Protein AF-0000000081381286 (afdb_homodimer)

InterPro domains:
  IPR011990 Tetratricopeptide-like helical domain superfamily [G3DSA:1.25.40.10] (1-129)
  IPR011990 Tetratricopeptide-like helical domain superfamily [SSF48452] (4-116)
  IPR019734 Tetratricopeptide repeat [PF13181] (73-103)
  IPR019734 Tetratricopeptide repeat [PS50005] (38-71)
  IPR019734 Tetratricopeptide repeat [SM00028] (4-37)
  IPR019734 Tetratricopeptide repeat [SM00028] (38-71)
  IPR019734 Tetratricopeptide repeat [SM00028] (72-105)
  IPR044563 Protein Sgt1-like [PTHR45862] (5-128)

Radius of gyration: 37.36 Å; Cα contacts (8 Å, |Δi|>4): 387; chains: 2; bounding box: 76×147×127 Å

pLDDT: mean 86.0, std 22.95, range [25.55, 98.94]

Organism: Iris pallida (NCBI:txid29817)

Solvent-accessible surface area (backbone atoms only — not comparable to full-atom values): 16897 Å² total; per-residue (Å²): 126,82,45,53,67,55,28,45,50,51,15,42,49,27,44,72,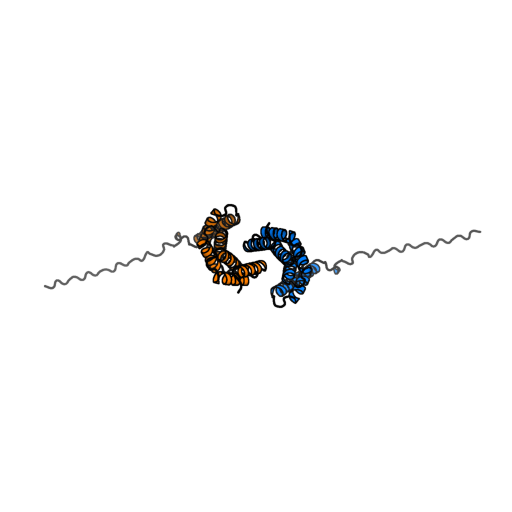70,67,35,28,68,58,15,30,50,30,30,48,55,24,34,73,76,43,76,77,42,31,65,50,28,31,52,29,14,47,25,23,45,76,69,66,38,28,70,59,9,32,53,25,9,49,49,11,32,72,67,34,76,77,44,32,66,20,23,45,48,24,15,55,20,26,45,75,70,67,35,32,68,62,11,31,53,33,21,54,58,18,29,74,69,36,76,82,47,63,67,36,59,54,50,38,51,50,26,51,50,52,51,50,51,54,53,51,53,55,57,69,67,49,67,66,74,77,73,58,76,88,67,73,81,78,71,80,78,77,82,78,81,80,78,81,78,74,81,79,83,83,130,130,83,44,54,67,54,28,46,51,51,15,41,51,27,44,72,69,66,34,30,69,59,15,30,51,31,29,49,55,24,33,73,74,43,77,77,42,31,66,52,28,33,52,31,14,46,24,23,45,76,69,67,38,29,70,60,9,32,53,26,9,49,50,12,31,73,67,34,77,74,46,32,67,21,23,46,47,25,15,54,20,26,44,75,70,66,36,31,69,63,12,32,54,33,20,54,58,20,27,73,68,36,75,84,46,63,66,36,59,52,50,36,50,51,25,52,52,50,52,51,51,55,53,52,53,54,59,67,68,49,66,67,73,77,72,56,75,87,66,72,76,80,70,79,77,75,80,74,79,78,76,76,77,74,78,79,78,77,130

Foldseek 3Di:
DQALVNLQVVLVVCVVVVVLVSSLVSLVVSCVVVVLDLVSLLSSLVSCVSVLVLVSSLVSLVSSCVSPVLPLSSLVSNLSSCVSVVNLVRSLVSLVSSCVSVVPDCSSVVSNVVSVVSVVVVVVVVVVPPPPPVPPPPPDDPPPPDPPDPDPPDPDPDD/DQALVNLQVVLVVCVVVVVLVSSLVSLVVSCVVVVLDLVSLLSSLVSCVSVLVLVSSLVSLVSSCVSPVLPLSSLVSNLSSCVSVVNLVRSLVSLVSSCVSVVPDCSSVVSNVVSVVSVVVVVVVVVVPPPPVVPPPPPDDPPPPPPPDPPPPDPPPDD

Nearest PDB structures (foldseek):
  2vyi-assembly2_B  TM=9.815E-01  e=8.835E-07  Homo sapiens
  6i57-assembly1_A  TM=9.776E-01  e=1.842E-06  Homo sapiens
  6fd7-assembly1_A  TM=9.499E-01  e=1.754E-06  Homo sapiens
  6gxz-assembly1_A  TM=8.001E-01  e=9.279E-07  Homo sapiens
  5hrz-assembly1_A  TM=9.635E-01  e=1.591E-05  synthetic construct

Sequence (318 aa):
MATVRDLKEKAKEAFVDDNFELAADLYSQALDLDPSSADLYADRAQANIKVASFTEAVADASRAIELDPSMSKAYLRKGIACMKLEEYQTAKLALEAGLKLAEGDSRFTKLIEECKERIAEEAISLQTVLPDASSFPASVSNVSVAKVGQHRRNPINRKMATVRDLKEKAKEAFVDDNFELAADLYSQALDLDPSSADLYADRAQANIKVASFTEAVADASRAIELDPSMSKAYLRKGIACMKLEEYQTAKLALEAGLKLAEGDSRFTKLIEECKERIAEEAISLQTVLPDASSFPASVSNVSVAKVGQHRRNPINRK

Secondary structure (DSSP, 8-state):
---HHHHHHHHHHHHHTT-HHHHHHHHHHHHHH-TT-HHHHHHHHHHHHHTT-HHHHHHHHHHHHHH-TT-HHHHHHHHHHHHHTT-HHHHHHHHHHHHHH-TT-HHHHHHHHHHHHHHHHHHHHHHHHS--GGGS---S-------------------/---HHHHHHHHHHHHHTT-HHHHHHHHHHHHHH-TT-HHHHHHHHHHHHHTT-HHHHHHHHHHHHHH-TT-HHHHHHHHHHHHHTT-HHHHHHHHHHHHHH-TT-HHHHHHHHHHHHHHHHHHHHHHHHS--GGGS---TT------------------

Structure (mmCIF, N/CA/C/O backbone):
data_AF-0000000081381286-model_v1
#
loop_
_entity.id
_entity.type
_entity.pdbx_description
1 polymer 'Protein SGT1-like protein'
#
loop_
_atom_site.group_PDB
_atom_site.id
_atom_site.type_symbol
_atom_site.label_atom_id
_atom_site.label_alt_id
_atom_site.label_comp_id
_atom_site.label_asym_id
_atom_site.label_entity_id
_atom_site.label_seq_id
_atom_site.pdbx_PDB_ins_code
_atom_site.Cartn_x
_atom_site.Cartn_y
_atom_site.Cartn_z
_atom_site.occupancy
_atom_site.B_iso_or_equiv
_atom_site.auth_seq_id
_atom_site.auth_comp_id
_atom_site.auth_asym_id
_atom_site.auth_atom_id
_atom_site.pdbx_PDB_model_num
ATOM 1 N N . MET A 1 1 ? 21.203 5.227 -18.219 1 63.56 1 MET A N 1
ATOM 2 C CA . MET A 1 1 ? 20.031 4.359 -18.203 1 63.56 1 MET A CA 1
ATOM 3 C C . MET A 1 1 ? 19.688 3.924 -16.781 1 63.56 1 MET A C 1
ATOM 5 O O . MET A 1 1 ? 20.578 3.764 -15.945 1 63.56 1 MET A O 1
ATOM 9 N N . ALA A 1 2 ? 18.391 3.977 -16.5 1 78.19 2 ALA A N 1
ATOM 10 C CA . ALA A 1 2 ? 18.078 3.602 -15.133 1 78.19 2 ALA A CA 1
ATOM 11 C C . ALA A 1 2 ? 18.422 2.139 -14.867 1 78.19 2 ALA A C 1
ATOM 13 O O . ALA A 1 2 ? 18.234 1.282 -15.734 1 78.19 2 ALA A O 1
ATOM 14 N N . THR A 1 3 ? 19.109 1.84 -13.891 1 92 3 THR A N 1
ATOM 15 C CA . THR A 1 3 ? 19.438 0.477 -13.492 1 92 3 THR A CA 1
ATOM 16 C C . THR A 1 3 ? 18.203 -0.236 -12.938 1 92 3 THR A C 1
ATOM 18 O O . THR A 1 3 ? 17.172 0.394 -12.688 1 92 3 THR A O 1
ATOM 21 N N . VAL A 1 4 ? 18.312 -1.529 -12.984 1 95.56 4 VAL A N 1
ATOM 22 C CA . VAL A 1 4 ? 17.25 -2.334 -12.391 1 95.56 4 VAL A CA 1
ATOM 23 C C . VAL A 1 4 ? 16.969 -1.85 -10.969 1 95.56 4 VAL A C 1
ATOM 25 O O . VAL A 1 4 ? 15.812 -1.707 -10.57 1 95.56 4 VAL A O 1
ATOM 28 N N . ARG A 1 5 ? 18.016 -1.569 -10.266 1 93.69 5 ARG A N 1
ATOM 29 C CA . ARG A 1 5 ? 17.891 -1.113 -8.883 1 93.69 5 ARG A CA 1
ATOM 30 C C . ARG A 1 5 ? 17.141 0.216 -8.812 1 93.69 5 ARG A C 1
ATOM 32 O O . ARG A 1 5 ? 16.281 0.406 -7.953 1 93.69 5 ARG A O 1
ATOM 39 N N . ASP A 1 6 ? 17.5 1.13 -9.68 1 95.25 6 ASP A N 1
ATOM 40 C CA . ASP A 1 6 ? 16.844 2.432 -9.719 1 95.25 6 ASP A CA 1
ATOM 41 C C . ASP A 1 6 ? 15.352 2.287 -10.023 1 95.25 6 ASP A C 1
ATOM 43 O O . ASP A 1 6 ? 14.516 2.939 -9.398 1 95.25 6 ASP A O 1
ATOM 47 N N . LEU A 1 7 ? 15.055 1.438 -10.984 1 97.56 7 LEU A N 1
ATOM 48 C CA . LEU A 1 7 ? 13.672 1.227 -11.391 1 97.56 7 LEU A CA 1
ATOM 49 C C . LEU A 1 7 ? 12.867 0.584 -10.266 1 97.56 7 LEU A C 1
ATOM 51 O O . LEU A 1 7 ? 11.727 0.975 -10.016 1 97.56 7 LEU A O 1
ATOM 55 N N . LYS A 1 8 ? 13.492 -0.351 -9.602 1 97.12 8 LYS A N 1
ATOM 56 C CA . LYS A 1 8 ? 12.828 -1.016 -8.484 1 97.12 8 LYS A CA 1
ATOM 57 C C . LYS A 1 8 ? 12.531 -0.031 -7.355 1 97.12 8 LYS A C 1
ATOM 59 O O . LYS A 1 8 ? 11.445 -0.057 -6.77 1 97.12 8 LYS A O 1
ATOM 64 N N . GLU A 1 9 ? 13.422 0.793 -7.113 1 95.19 9 GLU A N 1
ATOM 65 C CA . GLU A 1 9 ? 13.242 1.79 -6.062 1 95.19 9 GLU A CA 1
ATOM 66 C C . GLU A 1 9 ? 12.141 2.781 -6.422 1 95.19 9 GLU A C 1
ATOM 68 O O . GLU A 1 9 ? 11.328 3.148 -5.57 1 95.19 9 GLU A O 1
ATOM 73 N N . LYS A 1 10 ? 12.156 3.201 -7.641 1 97.12 10 LYS A N 1
ATOM 74 C CA . LYS A 1 10 ? 11.102 4.102 -8.102 1 97.12 10 LYS A CA 1
ATOM 75 C C . LYS A 1 10 ? 9.734 3.426 -8.055 1 97.12 10 LYS A C 1
ATOM 77 O O . LYS A 1 10 ? 8.727 4.066 -7.746 1 97.12 10 LYS A O 1
ATOM 82 N N . ALA A 1 11 ? 9.758 2.162 -8.391 1 98.44 11 ALA A N 1
ATOM 83 C CA . ALA A 1 11 ? 8.508 1.409 -8.344 1 98.44 11 ALA A CA 1
ATOM 84 C C . ALA A 1 11 ? 7.969 1.328 -6.918 1 98.44 11 ALA A C 1
ATOM 86 O O . ALA A 1 11 ? 6.77 1.507 -6.688 1 98.44 11 ALA A O 1
ATOM 87 N N . LYS A 1 12 ? 8.812 1.065 -5.973 1 98.12 12 LYS A N 1
ATOM 88 C CA . LYS A 1 12 ? 8.398 1.003 -4.574 1 98.12 12 LYS A CA 1
ATOM 89 C C . LYS A 1 12 ? 7.91 2.363 -4.086 1 98.12 12 LYS A C 1
ATOM 91 O O . LYS A 1 12 ? 6.957 2.443 -3.307 1 98.12 12 LYS A O 1
ATOM 96 N N . GLU A 1 13 ? 8.555 3.416 -4.586 1 96.94 13 GLU A N 1
ATOM 97 C CA . GLU A 1 13 ? 8.109 4.762 -4.242 1 96.94 13 GLU A CA 1
ATOM 98 C C . GLU A 1 13 ? 6.699 5.027 -4.77 1 96.94 13 GLU A C 1
ATOM 100 O O . GLU A 1 13 ? 5.852 5.559 -4.051 1 96.94 13 GLU A O 1
ATOM 105 N N . ALA A 1 14 ? 6.488 4.645 -5.941 1 98 14 ALA A N 1
ATOM 106 C CA . ALA A 1 14 ? 5.164 4.797 -6.531 1 98 14 ALA A CA 1
ATOM 107 C C . ALA A 1 14 ? 4.121 3.994 -5.754 1 98 14 ALA A C 1
ATOM 109 O O . ALA A 1 14 ? 2.988 4.445 -5.574 1 98 14 ALA A O 1
ATOM 110 N N . PHE A 1 15 ? 4.527 2.793 -5.277 1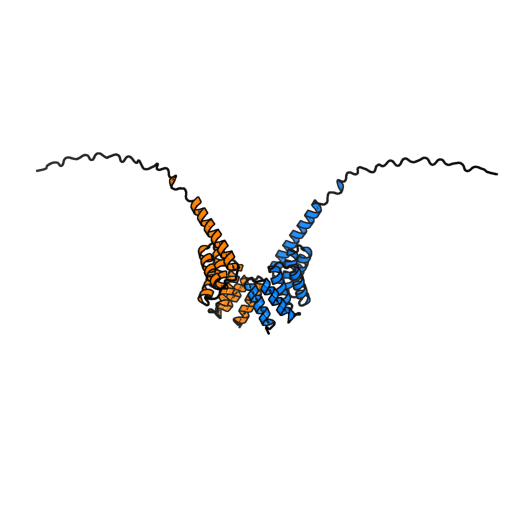 98.69 15 PHE A N 1
ATOM 111 C CA . PHE A 1 15 ? 3.65 1.939 -4.484 1 98.69 15 PHE A CA 1
ATOM 112 C C . PHE A 1 15 ? 3.27 2.621 -3.176 1 98.69 15 PHE A C 1
ATOM 114 O O . PHE A 1 15 ? 2.092 2.664 -2.812 1 98.69 15 PHE A O 1
ATOM 121 N N . VAL A 1 16 ? 4.223 3.219 -2.502 1 98 16 VAL A N 1
ATOM 122 C CA . VAL A 1 16 ? 4 3.908 -1.235 1 98 16 VAL A CA 1
ATOM 123 C C . VAL A 1 16 ? 3.078 5.105 -1.451 1 98 16 VAL A C 1
ATOM 125 O O . VAL A 1 16 ? 2.258 5.43 -0.59 1 98 16 VAL A O 1
ATOM 128 N N . ASP A 1 17 ? 3.176 5.676 -2.686 1 97.06 17 ASP A N 1
ATOM 129 C CA . ASP A 1 17 ? 2.365 6.84 -3.025 1 97.06 17 ASP A CA 1
ATOM 130 C C . ASP A 1 17 ? 0.991 6.422 -3.543 1 97.06 17 ASP A C 1
ATOM 132 O O . ASP A 1 17 ? 0.227 7.254 -4.035 1 97.06 17 ASP A O 1
ATOM 136 N N . ASP A 1 18 ? 0.771 5.102 -3.588 1 97.19 18 ASP A N 1
ATOM 137 C CA . ASP A 1 18 ? -0.496 4.52 -4.023 1 97.19 18 ASP A CA 1
ATOM 138 C C . ASP A 1 18 ? -0.703 4.715 -5.523 1 97.19 18 ASP A C 1
ATOM 140 O O . ASP A 1 18 ? -1.839 4.82 -5.988 1 97.19 18 ASP A O 1
ATOM 144 N N . ASN A 1 19 ? 0.29 4.977 -6.195 1 97.06 19 ASN A N 1
ATOM 145 C CA . ASN A 1 19 ? 0.255 4.957 -7.652 1 97.06 19 ASN A CA 1
ATOM 146 C C . ASN A 1 19 ? 0.602 3.578 -8.203 1 97.06 19 ASN A C 1
ATOM 148 O O . ASN A 1 19 ? 1.651 3.398 -8.828 1 97.06 19 ASN A O 1
ATOM 152 N N . PHE A 1 20 ? -0.275 2.684 -8.125 1 98.44 20 PHE A N 1
ATOM 153 C CA . PHE A 1 20 ? -0.024 1.268 -8.367 1 98.44 20 PHE A CA 1
ATOM 154 C C . PHE A 1 20 ? 0.155 0.995 -9.852 1 98.44 20 PHE A C 1
ATOM 156 O O . PHE A 1 20 ? 0.921 0.109 -10.242 1 98.44 20 PHE A O 1
ATOM 163 N N . GLU A 1 21 ? -0.55 1.724 -10.703 1 98.31 21 GLU A N 1
ATOM 164 C CA . GLU A 1 21 ? -0.368 1.565 -12.141 1 98.31 21 GLU A CA 1
ATOM 165 C C . GLU A 1 21 ? 1.059 1.911 -12.562 1 98.31 21 GLU A C 1
ATOM 167 O O . GLU A 1 21 ? 1.686 1.171 -13.32 1 98.31 21 GLU A O 1
ATOM 172 N N . LEU A 1 22 ? 1.427 3.041 -12.008 1 98.38 22 LEU A N 1
ATOM 173 C CA . LEU A 1 22 ? 2.801 3.436 -12.297 1 98.38 22 LEU A CA 1
ATOM 174 C C . LEU A 1 22 ? 3.789 2.426 -11.727 1 98.38 22 LEU A C 1
ATOM 176 O O . LEU A 1 22 ? 4.793 2.105 -12.359 1 98.38 22 LEU A O 1
ATOM 180 N N . ALA A 1 23 ? 3.605 1.952 -10.484 1 98.75 23 ALA A N 1
ATOM 181 C CA . ALA A 1 23 ? 4.473 0.943 -9.883 1 98.75 23 ALA A CA 1
ATOM 182 C C . ALA A 1 23 ? 4.59 -0.285 -10.781 1 98.75 23 ALA A C 1
ATOM 184 O O . ALA A 1 23 ? 5.699 -0.749 -11.062 1 98.75 23 ALA A O 1
ATOM 185 N N . ALA A 1 24 ? 3.453 -0.808 -11.32 1 98.81 24 ALA A N 1
ATOM 186 C CA . ALA A 1 24 ? 3.447 -1.982 -12.188 1 98.81 24 ALA A CA 1
ATOM 187 C C . ALA A 1 24 ? 4.273 -1.737 -13.445 1 98.81 24 ALA A C 1
ATOM 189 O O . ALA A 1 24 ? 5.027 -2.611 -13.883 1 98.81 24 ALA A O 1
ATOM 190 N N . ASP A 1 25 ? 4.094 -0.552 -14 1 98.75 25 ASP A N 1
ATOM 191 C CA . ASP A 1 25 ? 4.836 -0.192 -15.203 1 98.75 25 ASP A CA 1
ATOM 192 C C . ASP A 1 25 ? 6.34 -0.169 -14.938 1 98.75 25 ASP A C 1
ATOM 194 O O . ASP A 1 25 ? 7.125 -0.667 -15.75 1 98.75 25 ASP A O 1
ATOM 198 N N . LEU A 1 26 ? 6.703 0.424 -13.852 1 98.75 26 LEU A N 1
ATOM 199 C CA . LEU A 1 26 ? 8.117 0.527 -13.5 1 98.75 26 LEU A CA 1
ATOM 200 C C . LEU A 1 26 ? 8.703 -0.849 -13.211 1 98.75 26 LEU A C 1
ATOM 202 O O . LEU A 1 26 ? 9.836 -1.138 -13.602 1 98.75 26 LEU A O 1
ATOM 206 N N . TYR A 1 27 ? 7.969 -1.733 -12.531 1 98.69 27 TYR A N 1
ATOM 207 C CA . TYR A 1 27 ? 8.422 -3.105 -12.328 1 98.69 27 TYR A CA 1
ATOM 208 C C . TYR A 1 27 ? 8.594 -3.822 -13.664 1 98.69 27 TYR A C 1
ATOM 210 O O . TYR A 1 27 ? 9.523 -4.613 -13.836 1 98.69 27 TYR A O 1
ATOM 218 N N . SER A 1 28 ? 7.633 -3.574 -14.547 1 98.75 28 SER A N 1
ATOM 219 C CA . SER A 1 28 ? 7.727 -4.172 -15.875 1 98.75 28 SER A CA 1
ATOM 220 C C . SER A 1 28 ? 9.008 -3.752 -16.578 1 98.75 28 SER A C 1
ATOM 222 O O . SER A 1 28 ? 9.68 -4.578 -17.203 1 98.75 28 SER A O 1
ATOM 224 N N . GLN A 1 29 ? 9.289 -2.48 -16.484 1 98.56 29 GLN A N 1
ATOM 225 C CA . GLN A 1 29 ? 10.531 -1.986 -17.062 1 98.56 29 GLN A CA 1
ATOM 226 C C . GLN A 1 29 ? 11.75 -2.65 -16.422 1 98.56 29 GLN A C 1
ATOM 228 O O . GLN A 1 29 ? 12.711 -2.99 -17.109 1 98.56 29 GLN A O 1
ATOM 233 N N . ALA A 1 30 ? 11.727 -2.777 -15.125 1 98.62 30 ALA A N 1
ATOM 234 C CA . ALA A 1 30 ? 12.812 -3.457 -14.422 1 98.62 30 ALA A CA 1
ATOM 235 C C . ALA A 1 30 ? 12.938 -4.906 -14.883 1 98.62 30 ALA A C 1
ATOM 237 O O . ALA A 1 30 ? 14.055 -5.414 -15.062 1 98.62 30 ALA A O 1
ATOM 238 N N . LEU A 1 31 ? 11.859 -5.562 -15.125 1 98.44 31 LEU A N 1
ATOM 239 C CA . LEU A 1 31 ? 11.828 -6.969 -15.523 1 98.44 31 LEU A CA 1
ATOM 240 C C . LEU A 1 31 ? 12.328 -7.137 -16.953 1 98.44 31 LEU A C 1
ATOM 242 O O . LEU A 1 31 ? 12.852 -8.195 -17.312 1 98.44 31 LEU A O 1
ATOM 246 N N . ASP A 1 32 ? 12.109 -6.105 -17.75 1 97.88 32 ASP A N 1
ATOM 247 C CA . ASP A 1 32 ? 12.68 -6.129 -19.094 1 97.88 32 ASP A CA 1
ATOM 248 C C . ASP A 1 32 ? 14.203 -6.207 -19.047 1 97.88 32 ASP A C 1
ATOM 250 O O . ASP A 1 32 ? 14.828 -6.805 -19.922 1 97.88 32 ASP A O 1
ATOM 254 N N . LEU A 1 33 ? 14.711 -5.648 -18 1 97.44 33 LEU A N 1
ATOM 255 C CA . LEU A 1 33 ? 16.156 -5.617 -17.828 1 97.44 33 LEU A CA 1
ATOM 256 C C . LEU A 1 33 ? 16.641 -6.855 -17.078 1 97.44 33 LEU A C 1
ATOM 258 O O . LEU A 1 33 ? 17.766 -7.316 -17.297 1 97.44 33 LEU A O 1
ATOM 262 N N . ASP A 1 34 ? 15.828 -7.41 -16.156 1 97.5 34 ASP A N 1
ATOM 263 C CA . ASP A 1 34 ? 16.156 -8.594 -15.375 1 97.5 34 ASP A CA 1
ATOM 264 C C . ASP A 1 34 ? 14.961 -9.531 -15.273 1 97.5 34 ASP A C 1
ATOM 266 O O . ASP A 1 34 ? 14.328 -9.625 -14.219 1 97.5 34 ASP A O 1
ATOM 270 N N . PRO A 1 35 ? 14.797 -10.312 -16.266 1 97.5 35 PRO A N 1
ATOM 271 C CA . PRO A 1 35 ? 13.609 -11.164 -16.312 1 97.5 35 PRO A CA 1
ATOM 272 C C . PRO A 1 35 ? 13.711 -12.375 -15.383 1 97.5 35 PRO A C 1
ATOM 274 O O . PRO A 1 35 ? 12.758 -13.141 -15.25 1 97.5 35 PRO A O 1
ATOM 277 N N . SER A 1 36 ? 14.781 -12.523 -14.68 1 98.12 36 SER A N 1
ATOM 278 C CA . SER A 1 36 ? 14.945 -13.703 -13.828 1 98.12 36 SER A CA 1
ATOM 279 C C . SER A 1 36 ? 14.797 -13.344 -12.359 1 98.12 36 SER A C 1
ATOM 281 O O . SER A 1 36 ? 15.078 -14.164 -11.484 1 98.12 36 SER A O 1
ATOM 283 N N . SER A 1 37 ? 14.352 -12.18 -12.086 1 98.19 37 SER A N 1
ATOM 284 C CA . SER A 1 37 ? 14.219 -11.734 -10.703 1 98.19 37 SER A CA 1
ATOM 285 C C . SER A 1 37 ? 12.875 -12.148 -10.109 1 98.19 37 SER A C 1
ATOM 287 O O . SER A 1 37 ? 11.836 -11.562 -10.438 1 98.19 37 SER A O 1
ATOM 289 N N . ALA A 1 38 ? 12.914 -13.062 -9.18 1 98.69 38 ALA A N 1
ATOM 290 C CA . ALA A 1 38 ? 11.703 -13.5 -8.5 1 98.69 38 ALA A CA 1
ATOM 291 C C . ALA A 1 38 ? 11.062 -12.352 -7.723 1 98.69 38 ALA A C 1
ATOM 293 O O . ALA A 1 38 ? 9.836 -12.195 -7.727 1 98.69 38 ALA A O 1
ATOM 294 N N . ASP A 1 39 ? 11.914 -11.531 -7.133 1 98.12 39 ASP A N 1
ATOM 295 C CA . ASP A 1 39 ? 11.438 -10.414 -6.324 1 98.12 39 ASP A CA 1
ATOM 296 C C . ASP A 1 39 ? 10.633 -9.43 -7.164 1 98.12 39 ASP A C 1
ATOM 298 O O . ASP A 1 39 ? 9.594 -8.93 -6.723 1 98.12 39 ASP A O 1
ATOM 302 N N . LEU A 1 40 ? 11.141 -9.18 -8.344 1 98.56 40 LEU A N 1
ATOM 303 C CA . LEU A 1 40 ? 10.461 -8.227 -9.211 1 98.56 40 LEU A CA 1
ATOM 304 C C . LEU A 1 40 ? 9.102 -8.766 -9.656 1 98.56 40 LEU A C 1
ATOM 306 O O . LEU A 1 40 ? 8.125 -8.023 -9.703 1 98.56 40 LEU A O 1
ATOM 310 N N . TYR A 1 41 ? 9.047 -10.023 -9.945 1 98.81 41 TYR A N 1
ATOM 311 C CA . TYR A 1 41 ? 7.77 -10.633 -10.305 1 98.81 41 TYR A CA 1
ATOM 312 C C . TYR A 1 41 ? 6.793 -10.578 -9.133 1 98.81 41 TYR A C 1
ATOM 314 O O . TYR A 1 41 ? 5.621 -10.25 -9.312 1 98.81 41 TYR A O 1
ATOM 322 N N . ALA A 1 42 ? 7.297 -10.93 -7.969 1 98.81 42 ALA A N 1
ATOM 323 C CA . ALA A 1 42 ? 6.434 -10.914 -6.789 1 98.81 42 ALA A CA 1
ATOM 324 C C . ALA A 1 42 ? 5.906 -9.508 -6.512 1 98.81 42 ALA A C 1
ATOM 326 O O . ALA A 1 42 ? 4.738 -9.336 -6.16 1 98.81 42 ALA A O 1
ATOM 327 N N . ASP A 1 43 ? 6.758 -8.516 -6.684 1 98.69 43 ASP A N 1
ATOM 328 C CA . ASP A 1 43 ? 6.367 -7.129 -6.43 1 98.69 43 ASP A CA 1
ATOM 329 C C . ASP A 1 43 ? 5.363 -6.641 -7.469 1 98.69 43 ASP A C 1
ATOM 331 O O . ASP A 1 43 ? 4.398 -5.953 -7.137 1 98.69 43 ASP A O 1
ATOM 335 N N . ARG A 1 44 ? 5.551 -7 -8.719 1 98.81 44 ARG A N 1
ATOM 336 C CA . ARG A 1 44 ? 4.59 -6.609 -9.742 1 98.81 44 ARG A CA 1
ATOM 337 C C . ARG A 1 44 ? 3.25 -7.309 -9.539 1 98.81 44 ARG A C 1
ATOM 339 O O . ARG A 1 44 ? 2.195 -6.734 -9.805 1 98.81 44 ARG A O 1
ATOM 346 N N . ALA A 1 45 ? 3.32 -8.562 -9.047 1 98.94 45 ALA A N 1
ATOM 347 C CA . ALA A 1 45 ? 2.08 -9.258 -8.703 1 98.94 45 ALA A CA 1
ATOM 348 C C . ALA A 1 45 ? 1.266 -8.453 -7.695 1 98.94 45 ALA A C 1
ATOM 350 O O . ALA A 1 45 ? 0.053 -8.289 -7.852 1 98.94 45 ALA A O 1
ATOM 351 N N . GLN A 1 46 ? 1.923 -7.926 -6.691 1 98.88 46 GLN A N 1
ATOM 352 C CA . GLN A 1 46 ? 1.256 -7.137 -5.66 1 98.88 46 GLN A CA 1
ATOM 353 C C . GLN A 1 46 ? 0.674 -5.852 -6.242 1 98.88 46 GLN A C 1
ATOM 355 O O . GLN A 1 46 ? -0.441 -5.457 -5.895 1 98.88 46 GLN A O 1
ATOM 360 N N . ALA A 1 47 ? 1.437 -5.195 -7.117 1 98.88 47 ALA A N 1
ATOM 361 C CA . ALA A 1 47 ? 0.933 -3.996 -7.785 1 98.88 47 ALA A CA 1
ATOM 362 C C . ALA A 1 47 ? -0.307 -4.312 -8.617 1 98.88 47 ALA A C 1
ATOM 364 O O . ALA A 1 47 ? -1.288 -3.566 -8.586 1 98.88 47 ALA A O 1
ATOM 365 N N . ASN A 1 48 ? -0.26 -5.426 -9.32 1 98.88 48 ASN A N 1
ATOM 366 C CA . ASN A 1 48 ? -1.379 -5.848 -10.148 1 98.88 48 ASN A CA 1
ATOM 367 C C . ASN A 1 48 ? -2.613 -6.172 -9.312 1 98.88 48 ASN A C 1
ATOM 369 O O . ASN A 1 48 ? -3.742 -5.934 -9.742 1 98.88 48 ASN A O 1
ATOM 373 N N . ILE A 1 49 ? -2.428 -6.73 -8.125 1 98.88 49 ILE A N 1
ATOM 374 C CA . ILE A 1 49 ? -3.539 -6.98 -7.211 1 98.88 49 ILE A CA 1
ATOM 375 C C . ILE A 1 49 ? -4.203 -5.656 -6.836 1 98.88 49 ILE A C 1
ATOM 377 O O . ILE A 1 49 ? -5.43 -5.543 -6.848 1 98.88 49 ILE A O 1
ATOM 381 N N . LYS A 1 50 ? -3.381 -4.668 -6.559 1 98.62 50 LYS A N 1
ATOM 382 C CA . LYS A 1 50 ? -3.893 -3.377 -6.105 1 98.62 50 LYS A CA 1
ATOM 383 C C . LYS A 1 50 ? -4.699 -2.691 -7.207 1 98.62 50 LYS A C 1
ATOM 385 O O . LYS A 1 50 ? -5.625 -1.929 -6.922 1 98.62 50 LYS A O 1
ATOM 390 N N . VAL A 1 51 ? -4.422 -2.975 -8.508 1 98.38 51 VAL A N 1
ATOM 391 C CA . VAL A 1 51 ? -5.145 -2.336 -9.602 1 98.38 51 VAL A CA 1
ATOM 392 C C . VAL A 1 51 ? -6.176 -3.307 -10.18 1 98.38 51 VAL A C 1
ATOM 394 O O . VAL A 1 51 ? -6.695 -3.09 -11.273 1 98.38 51 VAL A O 1
ATOM 397 N N . ALA A 1 52 ? -6.344 -4.48 -9.539 1 98.69 52 ALA A N 1
ATOM 398 C CA . ALA A 1 52 ? -7.367 -5.48 -9.836 1 98.69 52 ALA A CA 1
ATOM 399 C C . ALA A 1 52 ? -7.074 -6.191 -11.156 1 98.69 52 ALA A C 1
ATOM 401 O O . ALA A 1 52 ? -7.992 -6.613 -11.859 1 98.69 52 ALA A O 1
ATOM 402 N N . SER A 1 53 ? -5.898 -6.156 -11.523 1 98.75 53 SER A N 1
ATOM 403 C CA . SER A 1 53 ? -5.438 -7.008 -12.617 1 98.75 53 SER A CA 1
ATOM 404 C C . SER A 1 53 ? -5.039 -8.391 -12.109 1 98.75 53 SER A C 1
ATOM 406 O O . SER A 1 53 ? -3.865 -8.758 -12.148 1 98.75 53 SER A O 1
ATOM 408 N N . PHE A 1 54 ? -5.957 -9.164 -11.82 1 98.88 54 PHE A N 1
ATOM 409 C CA . PHE A 1 54 ? -5.754 -10.367 -11.023 1 98.88 54 PHE A CA 1
ATOM 410 C C . PHE A 1 54 ? -5.141 -11.477 -11.875 1 98.88 54 PHE A C 1
ATOM 412 O O . PHE A 1 54 ? -4.309 -12.25 -11.391 1 98.88 54 PHE A O 1
ATOM 419 N N . THR A 1 55 ? -5.527 -11.602 -13.102 1 98.88 55 THR A N 1
ATOM 420 C CA . THR A 1 55 ? -4.957 -12.617 -13.984 1 98.88 55 THR A CA 1
ATOM 421 C C . THR A 1 55 ? -3.455 -12.406 -14.148 1 98.88 55 THR A C 1
ATOM 423 O O . THR A 1 55 ? -2.676 -13.359 -14.055 1 98.88 55 THR A O 1
ATOM 426 N N . GLU A 1 56 ? -3.148 -11.172 -14.32 1 98.88 56 GLU A N 1
ATOM 427 C CA . GLU A 1 56 ? -1.734 -10.828 -14.438 1 98.88 56 GLU A CA 1
ATOM 428 C C . GLU A 1 56 ? -0.992 -11.086 -13.125 1 98.88 56 GLU A C 1
ATOM 430 O O . GLU A 1 56 ? 0.162 -11.516 -13.133 1 98.88 56 GLU A O 1
ATOM 435 N N . ALA A 1 57 ? -1.661 -10.797 -12.07 1 98.94 57 ALA A N 1
ATOM 436 C CA . ALA A 1 57 ? -1.066 -11.031 -10.75 1 98.94 57 ALA A CA 1
ATOM 437 C C . ALA A 1 57 ? -0.773 -12.516 -10.539 1 98.94 57 ALA A C 1
ATOM 439 O O . ALA A 1 57 ? 0.291 -12.875 -10.031 1 98.94 57 ALA A O 1
ATOM 440 N N . VAL A 1 58 ? -1.667 -13.375 -10.969 1 98.94 58 VAL A N 1
ATOM 441 C CA . VAL A 1 58 ? -1.465 -14.82 -10.844 1 98.94 58 VAL A CA 1
ATOM 442 C C . VAL A 1 58 ? -0.263 -15.25 -11.68 1 98.94 58 VAL A C 1
ATOM 444 O O . VAL A 1 58 ? 0.574 -16.031 -11.227 1 98.94 58 VAL A O 1
ATOM 447 N N . ALA A 1 59 ? -0.219 -14.742 -12.867 1 98.94 59 ALA A N 1
ATOM 448 C CA . ALA A 1 59 ? 0.893 -15.078 -13.75 1 98.94 59 ALA A CA 1
ATOM 449 C C . ALA A 1 59 ? 2.227 -14.656 -13.141 1 98.94 59 ALA A C 1
ATOM 451 O O . ALA A 1 59 ? 3.191 -15.422 -13.148 1 98.94 59 ALA A O 1
ATOM 452 N N . ASP A 1 60 ? 2.27 -13.461 -12.633 1 98.94 60 ASP A N 1
ATOM 453 C CA . ASP A 1 60 ? 3.486 -12.938 -12.016 1 98.94 60 ASP A CA 1
ATOM 454 C C . ASP A 1 60 ? 3.869 -13.75 -10.781 1 98.94 60 ASP A C 1
ATOM 456 O O . ASP A 1 60 ? 5.035 -14.117 -10.609 1 98.94 60 ASP A O 1
ATOM 460 N N . ALA A 1 61 ? 2.936 -14.008 -9.914 1 98.94 61 ALA A N 1
ATOM 461 C CA . ALA A 1 61 ? 3.205 -14.789 -8.703 1 98.94 61 ALA A CA 1
ATOM 462 C C . ALA A 1 61 ? 3.678 -16.188 -9.055 1 98.94 61 ALA A C 1
ATOM 464 O O . ALA A 1 61 ? 4.594 -16.719 -8.422 1 98.94 61 ALA A O 1
ATOM 465 N N . SER A 1 62 ? 3.045 -16.75 -10.062 1 98.94 62 SER A N 1
ATOM 466 C CA . SER A 1 62 ? 3.451 -18.078 -10.516 1 98.94 62 SER A CA 1
ATOM 467 C C . SER A 1 62 ? 4.887 -18.062 -11.031 1 98.94 62 SER A C 1
ATOM 469 O O . SER A 1 62 ? 5.664 -18.969 -10.727 1 98.94 62 SER A O 1
ATOM 471 N N . ARG A 1 63 ? 5.199 -17.047 -11.758 1 98.94 63 ARG A N 1
ATOM 472 C CA . ARG A 1 63 ? 6.562 -16.938 -12.258 1 98.94 63 ARG A CA 1
ATOM 473 C C . ARG A 1 63 ? 7.559 -16.75 -11.117 1 98.94 63 ARG A C 1
ATOM 475 O O . ARG A 1 63 ? 8.656 -17.312 -11.148 1 98.94 63 ARG A O 1
ATOM 482 N N . ALA A 1 64 ? 7.238 -15.969 -10.164 1 98.94 64 ALA A N 1
ATOM 483 C CA . ALA A 1 64 ? 8.086 -15.773 -8.992 1 98.94 64 ALA A CA 1
ATOM 484 C C . ALA A 1 64 ? 8.344 -17.109 -8.281 1 98.94 64 ALA A C 1
ATOM 486 O O . ALA A 1 64 ? 9.477 -17.391 -7.895 1 98.94 64 ALA A O 1
ATOM 487 N N . ILE A 1 65 ? 7.316 -17.906 -8.148 1 98.88 65 ILE A N 1
ATOM 488 C CA . ILE A 1 65 ? 7.414 -19.188 -7.48 1 98.88 65 ILE A CA 1
ATOM 489 C C . ILE A 1 65 ? 8.312 -20.125 -8.289 1 98.88 65 ILE A C 1
ATOM 491 O O . ILE A 1 65 ? 9.109 -20.875 -7.715 1 98.88 65 ILE A O 1
ATOM 495 N N . GLU A 1 66 ? 8.109 -20.078 -9.578 1 98.88 66 GLU A N 1
ATOM 496 C CA . GLU A 1 66 ? 8.969 -20.875 -10.445 1 98.88 66 GLU A CA 1
ATOM 497 C C . GLU A 1 66 ? 10.438 -20.516 -10.25 1 98.88 66 GLU A C 1
ATOM 499 O O . GLU A 1 66 ? 11.305 -21.391 -10.242 1 98.88 66 GLU A O 1
ATOM 504 N N . LEU A 1 67 ? 10.719 -19.281 -10.141 1 98.81 67 LEU A N 1
ATOM 505 C CA . LEU A 1 67 ? 12.086 -18.781 -10.039 1 98.81 67 LEU A CA 1
ATOM 506 C C . LEU A 1 67 ? 12.633 -18.984 -8.633 1 98.81 67 LEU A C 1
ATOM 508 O O . LEU A 1 67 ? 13.836 -19.219 -8.453 1 98.81 67 LEU A O 1
ATOM 512 N N . ASP A 1 68 ? 11.797 -18.875 -7.594 1 98.75 68 ASP A N 1
ATOM 513 C CA . ASP A 1 68 ? 12.156 -19.062 -6.191 1 98.75 68 ASP A CA 1
ATOM 514 C C . ASP A 1 68 ? 11.031 -19.734 -5.418 1 98.75 68 ASP A C 1
ATOM 516 O O . ASP A 1 68 ? 10.219 -19.062 -4.785 1 98.75 68 ASP A O 1
ATOM 520 N N . PRO A 1 69 ? 11.047 -20.984 -5.379 1 98.75 69 PRO A N 1
ATOM 521 C CA . PRO A 1 69 ? 9.953 -21.734 -4.746 1 98.75 69 PRO A CA 1
ATOM 522 C C . PRO A 1 69 ? 9.891 -21.531 -3.236 1 98.75 69 PRO A C 1
ATOM 524 O O . PRO A 1 69 ? 8.922 -21.938 -2.59 1 98.75 69 PRO A O 1
ATOM 527 N N . SER A 1 70 ? 10.867 -20.875 -2.68 1 98.62 70 SER A N 1
ATOM 528 C CA . SER A 1 70 ? 10.875 -20.672 -1.234 1 98.62 70 SER A CA 1
ATOM 529 C C . SER A 1 70 ? 10.273 -19.312 -0.865 1 98.62 70 SER A C 1
ATOM 531 O O . SER A 1 70 ? 10.188 -18.969 0.316 1 98.62 70 SER A O 1
ATOM 533 N N . MET A 1 71 ? 9.852 -18.594 -1.795 1 98.38 71 MET A N 1
ATOM 534 C CA . MET A 1 71 ? 9.328 -17.25 -1.569 1 98.38 71 MET A CA 1
ATOM 535 C C . MET A 1 71 ? 7.867 -17.312 -1.117 1 98.38 71 MET A C 1
ATOM 537 O O . MET A 1 71 ? 6.957 -17.25 -1.942 1 98.38 71 MET A O 1
ATOM 541 N N . SER A 1 72 ? 7.703 -17.266 0.124 1 98.62 72 SER A N 1
ATOM 542 C CA . SER A 1 72 ? 6.371 -17.453 0.692 1 98.62 72 SER A CA 1
ATOM 543 C C . SER A 1 72 ? 5.418 -16.359 0.232 1 98.62 72 SER A C 1
ATOM 545 O O . SER A 1 72 ? 4.242 -16.609 -0.018 1 98.62 72 SER A O 1
ATOM 547 N N . LYS A 1 73 ? 5.91 -15.156 0.133 1 98.44 73 LYS A N 1
ATOM 548 C CA . LYS A 1 73 ? 5.039 -14.039 -0.228 1 98.44 73 LYS A CA 1
ATOM 549 C C . LYS A 1 73 ? 4.461 -14.227 -1.627 1 98.44 73 LYS A C 1
ATOM 551 O O . LYS A 1 73 ? 3.354 -13.758 -1.912 1 98.44 73 LYS A O 1
ATOM 556 N N . ALA A 1 74 ? 5.148 -14.875 -2.539 1 98.88 74 ALA A N 1
ATOM 557 C CA . ALA A 1 74 ? 4.617 -15.141 -3.873 1 98.88 74 ALA A CA 1
ATOM 558 C C . ALA A 1 74 ? 3.391 -16.047 -3.805 1 98.88 74 ALA A C 1
ATOM 560 O O . ALA A 1 74 ? 2.426 -15.852 -4.547 1 98.88 74 ALA A O 1
ATOM 561 N N . TYR A 1 75 ? 3.418 -17 -2.902 1 98.94 75 TYR A N 1
ATOM 562 C CA . TYR A 1 75 ? 2.266 -17.875 -2.705 1 98.94 75 TYR A CA 1
ATOM 563 C C . TYR A 1 75 ? 1.085 -17.094 -2.137 1 98.94 75 TYR A C 1
ATOM 565 O O . TYR A 1 75 ? -0.065 -17.344 -2.508 1 98.94 75 TYR A O 1
ATOM 573 N N . LEU A 1 76 ? 1.405 -16.203 -1.263 1 98.88 76 LEU A N 1
ATOM 574 C CA . LEU A 1 76 ? 0.367 -15.367 -0.679 1 98.88 76 LEU A CA 1
ATOM 575 C C . LEU A 1 76 ? -0.317 -14.523 -1.751 1 98.88 76 LEU A C 1
ATOM 577 O O . LEU A 1 76 ? -1.547 -14.469 -1.81 1 98.88 76 LEU A O 1
ATOM 581 N N . ARG A 1 77 ? 0.459 -13.891 -2.535 1 98.94 77 ARG A N 1
ATOM 582 C CA . ARG A 1 77 ? -0.057 -13.016 -3.58 1 98.94 77 ARG A CA 1
ATOM 583 C C . ARG A 1 77 ? -0.831 -13.812 -4.629 1 98.94 77 ARG A C 1
ATOM 585 O O . ARG A 1 77 ? -1.855 -13.352 -5.133 1 98.94 77 ARG A O 1
ATOM 592 N N . LYS A 1 78 ? -0.345 -15.023 -4.93 1 98.94 78 LYS A N 1
ATOM 593 C CA . LYS A 1 78 ? -1.09 -15.898 -5.836 1 98.94 78 LYS A CA 1
ATOM 594 C C . LYS A 1 78 ? -2.453 -16.25 -5.254 1 98.94 78 LYS A C 1
ATOM 596 O O . LYS A 1 78 ? -3.465 -16.219 -5.957 1 98.94 78 LYS A O 1
ATOM 601 N N . GLY A 1 79 ? -2.42 -16.641 -4 1 98.94 79 GLY A N 1
ATOM 602 C CA . GLY A 1 79 ? -3.668 -16.984 -3.334 1 98.94 79 GLY A CA 1
ATOM 603 C C . GLY A 1 79 ? -4.672 -15.852 -3.34 1 98.94 79 GLY A C 1
ATOM 604 O O . GLY A 1 79 ? -5.84 -16.047 -3.682 1 98.94 79 GLY A O 1
ATOM 605 N N . ILE A 1 80 ? -4.23 -14.656 -3.021 1 98.94 80 ILE A N 1
ATOM 606 C CA . ILE A 1 80 ? -5.098 -13.484 -2.965 1 98.94 80 ILE A CA 1
ATOM 607 C C . ILE A 1 80 ? -5.672 -13.195 -4.352 1 98.94 80 ILE A C 1
ATOM 609 O O . ILE A 1 80 ? -6.875 -12.969 -4.492 1 98.94 80 ILE A O 1
ATOM 613 N N . ALA A 1 81 ? -4.828 -13.219 -5.363 1 98.94 81 ALA A N 1
ATOM 614 C CA . ALA A 1 81 ? -5.273 -12.961 -6.73 1 98.94 81 ALA A CA 1
ATOM 615 C C . ALA A 1 81 ? -6.309 -13.992 -7.172 1 98.94 81 ALA A C 1
ATOM 617 O O . ALA A 1 81 ? -7.332 -13.641 -7.766 1 98.94 81 ALA A O 1
ATOM 618 N N . CYS A 1 82 ? -6.082 -15.25 -6.836 1 98.94 82 CYS A N 1
ATOM 619 C CA . CYS A 1 82 ? -7.012 -16.312 -7.195 1 98.94 82 CYS A CA 1
ATOM 620 C C . CYS A 1 82 ? -8.344 -16.141 -6.488 1 98.94 82 CYS A C 1
ATOM 622 O O . CYS A 1 82 ? -9.398 -16.406 -7.066 1 98.94 82 CYS A O 1
ATOM 624 N N . MET A 1 83 ? -8.336 -15.758 -5.238 1 98.88 83 MET A N 1
ATOM 625 C CA . MET A 1 83 ? -9.586 -15.516 -4.512 1 98.88 83 MET A CA 1
ATOM 626 C C . MET A 1 83 ? -10.406 -14.422 -5.188 1 98.88 83 MET A C 1
ATOM 628 O O . MET A 1 83 ? -11.625 -14.531 -5.281 1 98.88 83 MET A O 1
ATOM 632 N N . LYS A 1 84 ? -9.734 -13.445 -5.664 1 98.81 84 LYS A N 1
ATOM 633 C CA . LYS A 1 84 ? -10.43 -12.344 -6.324 1 98.81 84 LYS A CA 1
ATOM 634 C C . LYS A 1 84 ? -11.008 -12.781 -7.664 1 98.81 84 LYS A C 1
ATOM 636 O O . LYS A 1 84 ? -11.977 -12.188 -8.148 1 98.81 84 LYS A O 1
ATOM 641 N N . LEU A 1 85 ? -10.438 -13.789 -8.273 1 98.69 85 LEU A N 1
ATOM 642 C CA . LEU A 1 85 ? -10.953 -14.391 -9.5 1 98.69 85 LEU A CA 1
ATOM 643 C C . LEU A 1 85 ? -11.984 -15.469 -9.188 1 98.69 85 LEU A C 1
ATOM 645 O O . LEU A 1 85 ? -12.453 -16.172 -10.094 1 98.69 85 LEU A O 1
ATOM 649 N N . GLU A 1 86 ? -12.219 -15.68 -7.906 1 98.25 86 GLU A N 1
ATOM 650 C CA . GLU A 1 86 ? -13.18 -16.656 -7.391 1 98.25 86 GLU A CA 1
ATOM 651 C C . GLU A 1 86 ? -12.742 -18.078 -7.699 1 98.25 86 GLU A C 1
ATOM 653 O O . GLU A 1 86 ? -13.578 -18.953 -7.926 1 98.25 86 GLU A O 1
ATOM 658 N N . GLU A 1 87 ? -11.492 -18.203 -7.848 1 98.5 87 GLU A N 1
ATOM 659 C CA . GLU A 1 87 ? -10.867 -19.531 -7.949 1 98.5 87 GLU A CA 1
ATOM 660 C C . GLU A 1 87 ? -10.391 -20.016 -6.586 1 98.5 87 GLU A C 1
ATOM 662 O O . GLU A 1 87 ? -9.188 -20.219 -6.379 1 98.5 87 GLU A O 1
ATOM 667 N N . TYR A 1 88 ? -11.273 -20.391 -5.77 1 98.62 88 TYR A N 1
ATOM 668 C CA . TYR A 1 88 ? -11.008 -20.594 -4.348 1 98.62 88 TYR A CA 1
ATOM 669 C C . TYR A 1 88 ? -10.203 -21.859 -4.109 1 98.62 88 TYR A C 1
ATOM 671 O O . TYR A 1 88 ? -9.375 -21.922 -3.199 1 98.62 88 TYR A O 1
ATOM 679 N N . GLN A 1 89 ? -10.461 -22.875 -4.883 1 98.5 89 GLN A N 1
ATOM 680 C CA . GLN A 1 89 ? -9.68 -24.094 -4.711 1 98.5 89 GLN A CA 1
ATOM 681 C C . GLN A 1 89 ? -8.211 -23.859 -5.023 1 98.5 89 GLN A C 1
ATOM 683 O O . GLN A 1 89 ? -7.332 -24.281 -4.266 1 98.5 89 GLN A O 1
ATOM 688 N N . THR A 1 90 ? -8.031 -23.234 -6.125 1 98.81 90 THR A N 1
ATOM 689 C CA . THR A 1 90 ? -6.664 -22.906 -6.52 1 98.81 90 THR A CA 1
ATOM 690 C C . THR A 1 90 ? -6.008 -21.984 -5.484 1 98.81 90 THR A C 1
ATOM 692 O O . THR A 1 90 ? -4.832 -22.156 -5.156 1 98.81 90 THR A O 1
ATOM 695 N N . ALA A 1 91 ? -6.715 -21.047 -5.012 1 98.94 91 ALA A N 1
ATOM 696 C CA . ALA A 1 91 ? -6.23 -20.125 -3.979 1 98.94 91 ALA A CA 1
ATOM 697 C C . ALA A 1 91 ? -5.809 -20.891 -2.727 1 98.94 91 ALA A C 1
ATOM 699 O O . ALA A 1 91 ? -4.711 -20.688 -2.203 1 98.94 91 ALA A O 1
ATOM 700 N N . LYS A 1 92 ? -6.684 -21.75 -2.334 1 98.88 92 LYS A N 1
ATOM 701 C CA . LYS A 1 92 ? -6.434 -22.531 -1.126 1 98.88 92 LYS A CA 1
ATOM 702 C C . LYS A 1 92 ? -5.148 -23.344 -1.254 1 98.88 92 LYS A C 1
ATOM 704 O O . LYS A 1 92 ? -4.332 -23.375 -0.328 1 98.88 92 LYS A O 1
ATOM 709 N N . LEU A 1 93 ? -4.977 -23.984 -2.393 1 98.81 93 LEU A N 1
ATOM 710 C CA . LEU A 1 93 ? -3.791 -24.797 -2.623 1 98.81 93 LEU A CA 1
ATOM 711 C C . LEU A 1 93 ? -2.523 -23.953 -2.568 1 98.81 93 LEU A C 1
ATOM 713 O O . LEU A 1 93 ? -1.532 -24.344 -1.951 1 98.81 93 LEU A O 1
ATOM 717 N N . ALA A 1 94 ? -2.568 -22.828 -3.205 1 98.88 94 ALA A N 1
ATOM 718 C CA . ALA A 1 94 ? -1.42 -21.922 -3.184 1 98.88 94 ALA A CA 1
ATOM 719 C C . ALA A 1 94 ? -1.118 -21.453 -1.763 1 98.88 94 ALA A C 1
ATOM 721 O O . ALA A 1 94 ? 0.04 -21.438 -1.34 1 98.88 94 ALA A O 1
ATOM 722 N N . LEU A 1 95 ? -2.137 -21.109 -1.062 1 98.94 95 LEU A N 1
ATOM 723 C CA . LEU A 1 95 ? -1.981 -20.594 0.294 1 98.94 95 LEU A CA 1
ATOM 724 C C . LEU A 1 95 ? -1.469 -21.672 1.232 1 98.94 95 LEU A C 1
ATOM 726 O O . LEU A 1 95 ? -0.639 -21.406 2.105 1 98.94 95 LEU A O 1
ATOM 730 N N . GLU A 1 96 ? -1.949 -22.828 1.037 1 98.88 96 GLU A N 1
ATOM 731 C CA . GLU A 1 96 ? -1.463 -23.953 1.844 1 98.88 96 GLU A CA 1
ATOM 732 C C . GLU A 1 96 ? 0.015 -24.219 1.577 1 98.88 96 GLU A C 1
ATOM 734 O O . GLU A 1 96 ? 0.779 -24.484 2.506 1 98.88 96 GLU A O 1
ATOM 739 N N . ALA A 1 97 ? 0.384 -24.188 0.348 1 98.81 97 ALA A N 1
ATOM 740 C CA . ALA A 1 97 ? 1.793 -24.344 0.003 1 98.81 97 ALA A CA 1
ATOM 741 C C . ALA A 1 97 ? 2.646 -23.25 0.633 1 98.81 97 ALA A C 1
ATOM 743 O O . ALA A 1 97 ? 3.729 -23.531 1.16 1 98.81 97 ALA A O 1
ATOM 744 N N . GLY A 1 98 ? 2.188 -22.047 0.599 1 98.75 98 GLY A N 1
ATOM 745 C CA . GLY A 1 98 ? 2.908 -20.922 1.183 1 98.75 98 GLY A CA 1
ATOM 746 C C . GLY A 1 98 ? 3.004 -21 2.693 1 98.75 98 GLY A C 1
ATOM 747 O O . GLY A 1 98 ? 4.008 -20.578 3.279 1 98.75 98 GLY A O 1
ATOM 748 N N . LEU A 1 99 ? 1.972 -21.484 3.346 1 98.56 99 LEU A N 1
ATOM 749 C CA . LEU A 1 99 ? 1.936 -21.609 4.801 1 98.56 99 LEU A CA 1
ATOM 750 C C . LEU A 1 99 ? 3.059 -22.516 5.301 1 98.56 99 LEU A C 1
ATOM 752 O O . LEU A 1 99 ? 3.617 -22.281 6.375 1 98.56 99 LEU A O 1
ATOM 756 N N . LYS A 1 100 ? 3.387 -23.484 4.527 1 98.56 100 LYS A N 1
ATOM 757 C CA . LYS A 1 100 ? 4.461 -24.391 4.906 1 98.56 100 LYS A CA 1
ATOM 758 C C . LYS A 1 100 ? 5.797 -23.672 4.988 1 98.56 100 LYS A C 1
ATOM 760 O O . LYS A 1 100 ? 6.688 -24.078 5.738 1 98.56 100 LYS A O 1
ATOM 765 N N . LEU A 1 101 ? 5.941 -22.625 4.184 1 98.5 101 LEU A N 1
ATOM 766 C CA . LEU A 1 101 ? 7.176 -21.859 4.125 1 98.5 101 LEU A CA 1
ATOM 767 C C . LEU A 1 101 ? 7.172 -20.75 5.172 1 98.5 101 LEU A C 1
ATOM 769 O O . LEU A 1 101 ? 8.227 -20.203 5.512 1 98.5 101 LEU A O 1
ATOM 773 N N . ALA A 1 102 ? 5.973 -20.359 5.625 1 97.38 102 ALA A N 1
ATOM 774 C CA . ALA A 1 102 ? 5.793 -19.266 6.562 1 97.38 102 ALA A CA 1
ATOM 775 C C . ALA A 1 102 ? 4.773 -19.625 7.645 1 97.38 102 ALA A C 1
ATOM 777 O O . ALA A 1 102 ? 3.748 -18.953 7.785 1 97.38 102 ALA A O 1
ATOM 778 N N . GLU A 1 103 ? 5.07 -20.547 8.492 1 96.25 103 GLU A N 1
ATOM 779 C CA . GLU A 1 103 ? 4.148 -21.141 9.453 1 96.25 103 GLU A CA 1
ATOM 780 C C . GLU A 1 103 ? 3.674 -20.109 10.469 1 96.25 103 GLU A C 1
ATOM 782 O O . GLU A 1 103 ? 2.561 -20.203 10.992 1 96.25 103 GLU A O 1
ATOM 787 N N . GLY A 1 104 ? 4.34 -19.109 10.656 1 94.56 104 GLY A N 1
ATOM 788 C CA . GLY A 1 104 ? 3.965 -18.109 11.648 1 94.56 104 GLY A CA 1
ATOM 789 C C . GLY A 1 104 ? 3.182 -16.953 11.055 1 94.56 104 GLY A C 1
ATOM 790 O O . GLY A 1 104 ? 2.719 -16.062 11.789 1 94.56 104 GLY A O 1
ATOM 791 N N . ASP A 1 105 ? 2.936 -16.969 9.844 1 95.62 105 ASP A N 1
ATOM 792 C CA . ASP A 1 105 ? 2.207 -15.891 9.172 1 95.62 105 ASP A CA 1
ATOM 793 C C . ASP A 1 105 ? 0.707 -16.172 9.148 1 95.62 105 ASP A C 1
ATOM 795 O O . ASP A 1 105 ? 0.224 -16.938 8.312 1 95.62 105 ASP A O 1
ATOM 799 N N . SER A 1 106 ? 0.041 -15.461 10 1 97.06 106 SER A N 1
ATOM 800 C CA . SER A 1 106 ? -1.376 -15.727 10.227 1 97.06 106 SER A CA 1
ATOM 801 C C . SER A 1 106 ? -2.211 -15.352 9.008 1 97.06 106 SER A C 1
ATOM 803 O O . SER A 1 106 ? -3.365 -15.766 8.883 1 97.06 106 SER A O 1
ATOM 805 N N . ARG A 1 107 ? -1.696 -14.609 8.078 1 97.31 107 ARG A N 1
ATOM 806 C CA . ARG A 1 107 ? -2.432 -14.25 6.867 1 97.31 107 ARG A CA 1
ATOM 807 C C . ARG A 1 107 ? -2.809 -15.492 6.066 1 97.31 107 ARG A C 1
ATOM 809 O O . ARG A 1 107 ? -3.902 -15.57 5.504 1 97.31 107 ARG A O 1
ATOM 816 N N . PHE A 1 108 ? -1.916 -16.422 6.027 1 98.62 108 PHE A N 1
ATOM 817 C CA . PHE A 1 108 ? -2.174 -17.656 5.285 1 98.62 108 PHE A CA 1
ATOM 818 C C . PHE A 1 108 ? -3.354 -18.406 5.883 1 98.62 108 PHE A C 1
ATOM 820 O O . PHE A 1 108 ? -4.281 -18.781 5.164 1 98.62 108 PHE A O 1
ATOM 827 N N . THR A 1 109 ? -3.316 -18.594 7.164 1 98.5 109 THR A N 1
ATOM 828 C CA . THR A 1 109 ? -4.367 -19.375 7.812 1 98.5 109 THR A CA 1
ATOM 829 C C . THR A 1 109 ? -5.719 -18.688 7.664 1 98.5 109 THR A C 1
ATOM 831 O O . THR A 1 109 ? -6.734 -19.344 7.422 1 98.5 109 THR A O 1
ATOM 834 N N . LYS A 1 110 ? -5.734 -17.391 7.75 1 98.56 110 LYS A N 1
ATOM 835 C CA . LYS A 1 110 ? -6.977 -16.641 7.613 1 98.56 110 LYS A CA 1
ATOM 836 C C . LYS A 1 110 ? -7.551 -16.766 6.207 1 98.56 110 LYS A C 1
ATOM 838 O O . LYS A 1 110 ? -8.75 -16.984 6.035 1 98.56 110 LYS A O 1
ATOM 843 N N . LEU A 1 111 ? -6.742 -16.672 5.273 1 98.75 111 LEU A N 1
ATOM 844 C CA . LEU A 1 111 ? -7.195 -16.719 3.887 1 98.75 111 LEU A CA 1
ATOM 845 C C . LEU A 1 111 ? -7.609 -18.141 3.498 1 98.75 111 LEU A C 1
ATOM 847 O O . LEU A 1 111 ? -8.539 -18.312 2.705 1 98.75 111 LEU A O 1
ATOM 851 N N . ILE A 1 112 ? -6.883 -19.094 4.055 1 98.81 112 ILE A N 1
ATOM 852 C CA . ILE A 1 112 ? -7.258 -20.484 3.811 1 98.81 112 ILE A CA 1
ATOM 853 C C . ILE A 1 112 ? -8.664 -20.734 4.348 1 98.81 112 ILE A C 1
ATOM 855 O O . ILE A 1 112 ? -9.492 -21.359 3.68 1 98.81 112 ILE A O 1
ATOM 859 N N . GLU A 1 113 ? -8.891 -20.203 5.496 1 98.81 113 GLU A N 1
ATOM 860 C CA . GLU A 1 113 ? -10.211 -20.375 6.086 1 98.81 113 GLU A CA 1
ATOM 861 C C . GLU A 1 113 ? -11.281 -19.688 5.234 1 98.81 113 GLU A C 1
ATOM 863 O O . GLU A 1 113 ? -12.391 -20.219 5.082 1 98.81 113 GLU A O 1
ATOM 868 N N . GLU A 1 114 ? -10.969 -18.578 4.781 1 98.69 114 GLU A N 1
ATOM 869 C CA . GLU A 1 114 ? -11.906 -17.891 3.902 1 98.69 114 GLU A CA 1
ATOM 870 C C . GLU A 1 114 ? -12.18 -18.703 2.637 1 98.69 114 GLU A C 1
ATOM 872 O O . GLU A 1 114 ? -13.32 -18.766 2.17 1 98.69 114 GLU A O 1
ATOM 877 N N . CYS A 1 115 ? -11.148 -19.219 2.1 1 98.69 115 CYS A N 1
ATOM 878 C CA . CYS A 1 115 ? -11.312 -20.078 0.926 1 98.69 115 CYS A CA 1
ATOM 879 C C . CYS A 1 115 ? -12.234 -21.25 1.229 1 98.69 115 CYS A C 1
ATOM 881 O O . CYS A 1 115 ? -13.125 -21.562 0.441 1 98.69 115 CYS A O 1
ATOM 883 N N . LYS A 1 116 ? -12.023 -21.844 2.32 1 98.44 116 LYS A N 1
ATOM 884 C CA . LYS A 1 116 ? -12.836 -22.984 2.715 1 98.44 116 LYS A CA 1
ATOM 885 C C . LYS A 1 116 ? -14.312 -22.609 2.828 1 98.44 116 LYS A C 1
ATOM 887 O O . LYS A 1 116 ? -15.188 -23.359 2.4 1 98.44 116 LYS A O 1
ATOM 892 N N . GLU A 1 117 ? -14.539 -21.5 3.363 1 98.12 117 GLU A N 1
ATOM 893 C CA . GLU A 1 117 ? -15.906 -21 3.518 1 98.12 117 GLU A CA 1
ATOM 894 C C . GLU A 1 117 ? -16.562 -20.766 2.162 1 98.12 117 GLU A C 1
ATOM 896 O O . GLU A 1 117 ? -17.719 -21.141 1.956 1 98.12 117 GLU A O 1
ATOM 901 N N . ARG A 1 118 ? -15.852 -20.234 1.323 1 97.81 118 ARG A N 1
ATOM 902 C CA . ARG A 1 118 ? -16.406 -19.906 0.01 1 97.81 118 ARG A CA 1
ATOM 903 C C . ARG A 1 118 ? -16.641 -21.172 -0.808 1 97.81 118 ARG A C 1
ATOM 905 O O . ARG A 1 118 ? -17.609 -21.266 -1.565 1 97.81 118 ARG A O 1
ATOM 912 N N . ILE A 1 119 ? -15.766 -22.094 -0.667 1 96.81 119 ILE A N 1
ATOM 913 C CA . ILE A 1 119 ? -15.906 -23.359 -1.354 1 96.81 119 ILE A CA 1
ATOM 914 C C . ILE A 1 119 ? -17.156 -24.078 -0.854 1 96.81 119 ILE A C 1
ATOM 916 O O . ILE A 1 119 ? -17.922 -24.625 -1.649 1 96.81 119 ILE A O 1
ATOM 920 N N . ALA A 1 120 ? -17.359 -23.984 0.408 1 95.19 120 ALA A N 1
ATOM 921 C CA . ALA A 1 120 ? -18.531 -24.609 1.014 1 95.19 120 ALA A CA 1
ATOM 922 C C . ALA A 1 120 ? -19.828 -23.922 0.552 1 95.19 120 ALA A C 1
ATOM 924 O O . ALA A 1 120 ? -20.812 -24.594 0.273 1 95.19 120 ALA A O 1
ATOM 925 N N . GLU A 1 121 ? -19.781 -22.672 0.443 1 93.94 121 GLU A N 1
ATOM 926 C CA . GLU A 1 121 ? -20.938 -21.906 -0.005 1 93.94 121 GLU A CA 1
ATOM 927 C C . GLU A 1 121 ? -21.297 -22.25 -1.45 1 93.94 121 GLU A C 1
ATOM 929 O O . GLU A 1 121 ? -22.469 -22.359 -1.795 1 93.94 121 GLU A O 1
ATOM 934 N N . GLU A 1 122 ? -20.359 -22.375 -2.238 1 90.56 122 GLU A N 1
ATOM 935 C CA . GLU A 1 122 ? -20.578 -22.703 -3.643 1 90.56 122 GLU A CA 1
ATOM 936 C C . GLU A 1 122 ? -21.141 -24.125 -3.791 1 90.56 122 GLU A C 1
ATOM 938 O O . GLU A 1 122 ? -21.984 -24.375 -4.656 1 90.56 122 GLU A O 1
ATOM 943 N N . ALA A 1 123 ? -20.688 -24.953 -2.926 1 87.38 123 ALA A N 1
ATOM 944 C CA . ALA A 1 123 ? -21.156 -26.344 -2.961 1 87.38 123 ALA A CA 1
ATOM 945 C C . ALA A 1 123 ? -22.609 -26.438 -2.533 1 87.38 123 ALA A C 1
ATOM 947 O O . ALA A 1 123 ? -23.391 -27.188 -3.129 1 87.38 123 ALA A O 1
ATOM 948 N N . ILE A 1 124 ? -23.031 -25.641 -1.613 1 87.25 124 ILE A N 1
ATOM 949 C CA . ILE A 1 124 ? -24.406 -25.625 -1.12 1 87.25 124 ILE A CA 1
ATOM 950 C C . ILE A 1 124 ? -25.328 -25.031 -2.176 1 87.25 124 ILE A C 1
ATOM 952 O O . ILE A 1 124 ? -26.422 -25.547 -2.42 1 87.25 124 ILE A O 1
ATOM 956 N N . SER A 1 125 ? -24.938 -24.078 -2.828 1 83.06 125 SER A N 1
ATOM 957 C CA . SER A 1 125 ? -25.75 -23.422 -3.848 1 83.06 125 SER A CA 1
ATOM 958 C C . SER A 1 125 ? -25.984 -24.328 -5.043 1 83.06 125 SER A C 1
ATOM 960 O O . SER A 1 125 ? -27.078 -24.328 -5.621 1 83.06 125 SER A O 1
ATOM 962 N N . LEU A 1 126 ? -25.094 -25.078 -5.336 1 78.81 126 LEU A N 1
ATOM 963 C CA . LEU A 1 126 ? -25.219 -26.016 -6.449 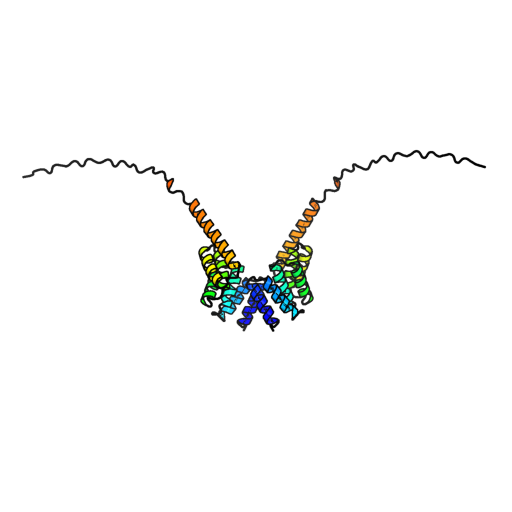1 78.81 126 LEU A CA 1
ATOM 964 C C . LEU A 1 126 ? -26.156 -27.156 -6.102 1 78.81 126 LEU A C 1
ATOM 966 O O . LEU A 1 126 ? -26.906 -27.641 -6.961 1 78.81 126 LEU A O 1
ATOM 970 N N . GLN A 1 127 ? -26.141 -27.531 -4.883 1 77 127 GLN A N 1
ATOM 971 C CA . GLN A 1 127 ? -27.016 -28.625 -4.449 1 77 127 GLN A CA 1
ATOM 972 C C . GLN A 1 127 ? -28.469 -28.141 -4.355 1 77 127 GLN A C 1
ATOM 974 O O . GLN A 1 127 ? -29.391 -28.891 -4.645 1 77 127 GLN A O 1
ATOM 979 N N . THR A 1 128 ? -28.672 -26.906 -4.027 1 71.12 128 THR A N 1
ATOM 980 C CA . THR A 1 128 ? -30.031 -26.391 -3.885 1 71.12 128 THR A CA 1
ATOM 981 C C . THR A 1 128 ? -30.656 -26.109 -5.25 1 71.12 128 THR A C 1
ATOM 983 O O . THR A 1 128 ? -31.875 -26.156 -5.406 1 71.12 128 THR A O 1
ATOM 986 N N . VAL A 1 129 ? -29.984 -25.812 -6.266 1 64.5 129 VAL A N 1
ATOM 987 C CA . VAL A 1 129 ? -30.531 -25.5 -7.582 1 64.5 129 VAL A CA 1
ATOM 988 C C . VAL A 1 129 ? -30.797 -26.797 -8.352 1 64.5 129 VAL A C 1
ATOM 990 O O . VAL A 1 129 ? -31.484 -26.797 -9.367 1 64.5 129 VAL A O 1
ATOM 993 N N . LEU A 1 130 ? -30.125 -27.844 -8.062 1 58.31 130 LEU A N 1
ATOM 994 C CA . LEU A 1 130 ? -30.422 -29.094 -8.75 1 58.31 130 LEU A CA 1
ATOM 995 C C . LEU A 1 130 ? -31.734 -29.672 -8.25 1 58.31 130 LEU A C 1
ATOM 997 O O . LEU A 1 130 ? -31.922 -29.875 -7.051 1 58.31 130 LEU A O 1
ATOM 1001 N N . PRO A 1 131 ? -32.781 -29.469 -8.992 1 56 131 PRO A N 1
ATOM 1002 C CA . PRO A 1 131 ? -34.062 -30.078 -8.609 1 56 131 PRO A CA 1
ATOM 1003 C C . PRO A 1 131 ? -33.906 -31.531 -8.164 1 56 131 PRO A C 1
ATOM 1005 O O . PRO A 1 131 ? -33.031 -32.25 -8.641 1 56 131 PRO A O 1
ATOM 1008 N N . ASP A 1 132 ? -34.312 -31.797 -6.984 1 54.34 132 ASP A N 1
ATOM 1009 C CA . ASP A 1 132 ? -34.5 -33.219 -6.633 1 54.34 132 ASP A CA 1
ATOM 1010 C C . ASP A 1 132 ? -35 -34 -7.832 1 54.34 132 ASP A C 1
ATOM 1012 O O . ASP A 1 132 ? -36.094 -33.75 -8.344 1 54.34 132 ASP A O 1
ATOM 1016 N N . ALA A 1 133 ? -34.156 -34.5 -8.609 1 50.59 133 ALA A N 1
ATOM 1017 C CA . ALA A 1 133 ? -34.531 -35.344 -9.742 1 50.59 133 ALA A CA 1
ATOM 1018 C C . ALA A 1 133 ? -35.656 -36.312 -9.375 1 50.59 133 ALA A C 1
ATOM 1020 O O . ALA A 1 133 ? -36.188 -37 -10.234 1 50.59 133 ALA A O 1
ATOM 1021 N N . SER A 1 134 ? -35.906 -36.469 -8.086 1 50.59 134 SER A N 1
ATOM 1022 C CA . SER A 1 134 ? -36.938 -37.406 -7.727 1 50.59 134 SER A CA 1
ATOM 1023 C C . SER A 1 134 ? -38.344 -36.844 -8.062 1 50.59 134 SER A C 1
ATOM 1025 O O . SER A 1 134 ? -39.344 -37.562 -7.969 1 50.59 134 SER A O 1
ATOM 1027 N N . SER A 1 135 ? -38.438 -35.531 -8.164 1 48.66 135 SER A N 1
ATOM 1028 C CA . SER A 1 135 ? -39.812 -35.062 -8.359 1 48.66 135 SER A CA 1
ATOM 1029 C C . SER A 1 135 ? -40.219 -35.156 -9.828 1 48.66 135 SER A C 1
ATOM 1031 O O . SER A 1 135 ? -40.938 -34.281 -10.328 1 48.66 135 SER A O 1
ATOM 1033 N N . PHE A 1 136 ? -39.375 -35.719 -10.703 1 47.19 136 PHE A N 1
ATOM 1034 C CA . PHE A 1 136 ? -39.938 -35.969 -12.016 1 47.19 136 PHE A CA 1
ATOM 1035 C C . PHE A 1 136 ? -41.094 -36.969 -11.922 1 47.19 136 PHE A C 1
ATOM 1037 O O . PHE A 1 136 ? -40.938 -38.062 -11.375 1 47.19 136 PHE A O 1
ATOM 1044 N N . PRO A 1 137 ? -42.281 -36.5 -12.016 1 47.34 137 PRO A N 1
ATOM 1045 C CA . PRO A 1 137 ? -43.406 -37.406 -12 1 47.34 137 PRO A CA 1
ATOM 1046 C C . PRO A 1 137 ? -43.25 -38.594 -12.953 1 47.34 137 PRO A C 1
ATOM 1048 O O . PRO A 1 137 ? -42.719 -38.406 -14.055 1 47.34 137 PRO A O 1
ATOM 1051 N N . ALA A 1 138 ? -42.875 -39.844 -12.539 1 46.94 138 ALA A N 1
ATOM 1052 C CA . ALA A 1 138 ? -42.875 -41.125 -13.25 1 46.94 138 ALA A CA 1
ATOM 1053 C C . ALA A 1 138 ? -44.125 -41.219 -14.141 1 46.94 138 ALA A C 1
ATOM 1055 O O . ALA A 1 138 ? -45.188 -41.688 -13.688 1 46.94 138 ALA A O 1
ATOM 1056 N N . SER A 1 139 ? -44.625 -40.094 -14.773 1 43.03 139 SER A N 1
ATOM 1057 C CA . SER A 1 139 ? -45.875 -40.219 -15.484 1 43.03 139 SER A CA 1
ATOM 1058 C C . SER A 1 139 ? -45.844 -41.312 -16.547 1 43.03 139 SER A C 1
ATOM 1060 O O . SER A 1 139 ? -46.781 -42.062 -16.719 1 43.03 139 SER A O 1
ATOM 1062 N N . VAL A 1 140 ? -45.062 -41.125 -17.641 1 40.41 140 VAL A N 1
ATOM 1063 C CA . VAL A 1 140 ? -45.75 -41.281 -18.938 1 40.41 140 VAL A CA 1
ATOM 1064 C C . VAL A 1 140 ? -45.812 -42.75 -19.328 1 40.41 140 VAL A C 1
ATOM 1066 O O . VAL A 1 140 ? -46.5 -43.125 -20.281 1 40.41 140 VAL A O 1
ATOM 1069 N N . SER A 1 141 ? -44.719 -43.531 -19.203 1 40.28 141 SER A N 1
ATOM 1070 C CA . SER A 1 141 ? -44.469 -44.312 -20.406 1 40.28 141 SER A CA 1
ATOM 1071 C C . SER A 1 141 ? -45.375 -45.5 -20.516 1 40.28 141 SER A C 1
ATOM 1073 O O . SER A 1 141 ? -44.938 -46.625 -20.812 1 40.28 141 SER A O 1
ATOM 1075 N N . ASN A 1 142 ? -46.469 -45.594 -19.766 1 41.12 142 ASN A N 1
ATOM 1076 C CA . ASN A 1 142 ? -47.188 -46.875 -19.891 1 41.12 142 ASN A CA 1
ATOM 1077 C C . ASN A 1 142 ? -47.656 -47.094 -21.312 1 41.12 142 ASN A C 1
ATOM 1079 O O . ASN A 1 142 ? -48.781 -46.688 -21.672 1 41.12 142 ASN A O 1
ATOM 1083 N N . VAL A 1 143 ? -46.875 -46.812 -22.406 1 40.34 143 VAL A N 1
ATOM 1084 C CA . VAL A 1 143 ? -47.406 -47.094 -23.734 1 40.34 143 VAL A CA 1
ATOM 1085 C C . VAL A 1 143 ? -47.688 -48.594 -23.859 1 40.34 143 VAL A C 1
ATOM 1087 O O . VAL A 1 143 ? -46.781 -49.406 -23.688 1 40.34 143 VAL A O 1
ATOM 1090 N N . SER A 1 144 ? -48.938 -49.125 -23.672 1 41.78 144 SER A N 1
ATOM 1091 C CA . SER A 1 144 ? -49.5 -50.469 -23.875 1 41.78 144 SER A CA 1
ATOM 1092 C C . SER A 1 144 ? -49.188 -51 -25.266 1 41.78 144 SER A C 1
ATOM 1094 O O . SER A 1 144 ? -49.625 -50.438 -26.266 1 41.78 144 SER A O 1
ATOM 1096 N N . VAL A 1 145 ? -48 -51.5 -25.578 1 38.03 145 VAL A N 1
ATOM 1097 C CA . VAL A 1 145 ? -47.625 -52.219 -26.812 1 38.03 145 VAL A CA 1
ATOM 1098 C C . VAL A 1 145 ? -48.656 -53.281 -27.125 1 38.03 145 VAL A C 1
ATOM 1100 O O . VAL A 1 145 ? -48.844 -54.219 -26.344 1 38.03 145 VAL A O 1
ATOM 1103 N N . ALA A 1 146 ? -49.719 -53 -27.953 1 36.03 146 ALA A N 1
ATOM 1104 C CA . ALA A 1 146 ? -50.688 -53.906 -28.516 1 36.03 146 ALA A CA 1
ATOM 1105 C C . ALA A 1 146 ? -50 -55.031 -29.297 1 36.03 146 ALA A C 1
ATOM 1107 O O . ALA A 1 146 ? -49.219 -54.75 -30.203 1 36.03 146 ALA A O 1
ATOM 1108 N N . LYS A 1 147 ? -49.781 -56.188 -28.797 1 34.97 147 LYS A N 1
ATOM 1109 C CA . LYS A 1 147 ? -49.312 -57.469 -29.328 1 34.97 147 LYS A CA 1
ATOM 1110 C C . LYS A 1 147 ? -50.062 -57.844 -30.609 1 34.97 147 LYS A C 1
ATOM 1112 O O . LYS A 1 147 ? -51.281 -58.062 -30.594 1 34.97 147 LYS A O 1
ATOM 1117 N N . VAL A 1 148 ? -49.719 -57.219 -31.766 1 34.31 148 VAL A N 1
ATOM 1118 C CA . VAL A 1 148 ? -50.281 -57.594 -33.062 1 34.31 148 VAL A CA 1
ATOM 1119 C C . VAL A 1 148 ? -50.062 -59.062 -33.344 1 34.31 148 VAL A C 1
ATOM 1121 O O . VAL A 1 148 ? -48.938 -59.562 -33.219 1 34.31 148 VAL A O 1
ATOM 1124 N N . GLY A 1 149 ? -51.062 -59.938 -33.344 1 33.25 149 GLY A N 1
ATOM 1125 C CA . GLY A 1 149 ? -51.312 -61.344 -33.625 1 33.25 149 GLY A CA 1
ATOM 1126 C C . GLY A 1 149 ? -50.812 -61.781 -34.969 1 33.25 149 GLY A C 1
ATOM 1127 O O . GLY A 1 149 ? -51.281 -61.312 -36 1 33.25 149 GLY A O 1
ATOM 1128 N N . GLN A 1 150 ? -49.469 -62.062 -35.219 1 31.66 150 GLN A N 1
ATOM 1129 C CA . GLN A 1 150 ? -48.812 -62.594 -36.438 1 31.66 150 GLN A CA 1
ATOM 1130 C C . GLN A 1 150 ? -49.562 -63.844 -36.906 1 31.66 150 GLN A C 1
ATOM 1132 O O . GLN A 1 150 ? -49.625 -64.812 -36.188 1 31.66 150 GLN A O 1
ATOM 1137 N N . HIS A 1 151 ? -50.531 -63.75 -37.812 1 36.25 151 HIS A N 1
ATOM 1138 C CA . HIS A 1 151 ? -51.219 -64.812 -38.531 1 36.25 151 HIS A CA 1
ATOM 1139 C C . HIS A 1 151 ? -50.25 -65.688 -39.312 1 36.25 151 HIS A C 1
ATOM 1141 O O . HIS A 1 151 ? -49.469 -65.188 -40.125 1 36.25 151 HIS A O 1
ATOM 1147 N N . ARG A 1 152 ? -49.812 -66.875 -38.938 1 33.81 152 ARG A N 1
ATOM 1148 C CA . ARG A 1 152 ? -49.031 -68 -39.438 1 33.81 152 ARG A CA 1
ATOM 1149 C C . ARG A 1 152 ? -49.562 -68.5 -40.75 1 33.81 152 ARG A C 1
ATOM 1151 O O . ARG A 1 152 ? -50.656 -69.062 -40.812 1 33.81 152 ARG A O 1
ATOM 1158 N N . ARG A 1 153 ? -49.438 -67.75 -41.906 1 32.16 153 ARG A N 1
ATOM 1159 C CA . ARG A 1 153 ? -49.906 -68.312 -43.156 1 32.16 153 ARG A CA 1
ATOM 1160 C C . ARG A 1 153 ? -49.188 -69.625 -43.5 1 32.16 153 ARG A C 1
ATOM 1162 O O . ARG A 1 153 ? -48 -69.75 -43.312 1 32.16 153 ARG A O 1
ATOM 1169 N N . ASN A 1 154 ? -49.906 -70.688 -43.594 1 34.09 154 ASN A N 1
ATOM 1170 C CA . ASN A 1 154 ? -49.719 -72.062 -43.906 1 34.09 154 ASN A CA 1
ATOM 1171 C C . ASN A 1 154 ? -49.125 -72.25 -45.281 1 34.09 154 ASN A C 1
ATOM 1173 O O . ASN A 1 154 ? -49.656 -71.812 -46.281 1 34.09 154 ASN A O 1
ATOM 1177 N N . PRO A 1 155 ? -47.719 -72.312 -45.375 1 35.81 155 PRO A N 1
ATOM 1178 C CA . PRO A 1 155 ? -47.094 -72.5 -46.656 1 35.81 155 PRO A CA 1
ATOM 1179 C C . PRO A 1 155 ? -47.656 -73.688 -47.438 1 35.81 155 PRO A C 1
ATOM 1181 O O . PRO A 1 155 ? -48 -74.688 -46.844 1 35.81 155 PRO A O 1
ATOM 1184 N N . ILE A 1 156 ? -48.375 -73.438 -48.5 1 34.88 156 ILE A N 1
ATOM 1185 C CA . ILE A 1 156 ? -49.062 -74.312 -49.469 1 34.88 156 ILE A CA 1
ATOM 1186 C C . ILE A 1 156 ? -48.094 -75.375 -50 1 34.88 156 ILE A C 1
ATOM 1188 O O . ILE A 1 156 ? -46.938 -75 -50.312 1 34.88 156 ILE A O 1
ATOM 1192 N N . ASN A 1 157 ? -48.406 -76.688 -50.094 1 36.25 157 ASN A N 1
ATOM 1193 C CA . ASN A 1 157 ? -48.062 -78.062 -50.469 1 36.25 157 ASN A CA 1
ATOM 1194 C C . ASN A 1 157 ? -47.656 -78.188 -51.938 1 36.25 157 ASN A C 1
ATOM 1196 O O . ASN A 1 157 ? -48.031 -79.125 -52.594 1 36.25 157 ASN A O 1
ATOM 1200 N N . ARG A 1 158 ? -47.281 -77.125 -52.719 1 30.92 158 ARG A N 1
ATOM 1201 C CA . ARG A 1 158 ? -47.375 -77.375 -54.156 1 30.92 158 ARG A 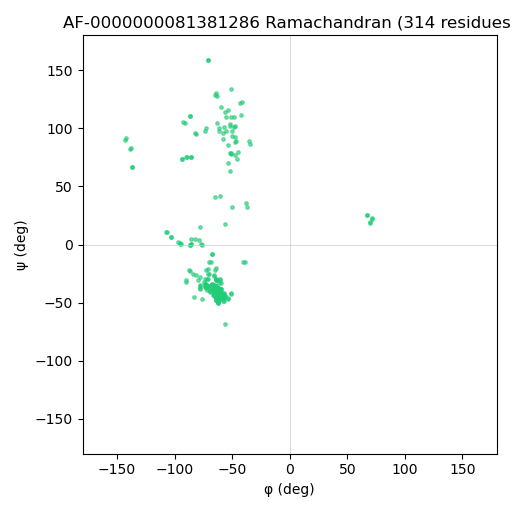CA 1
ATOM 1202 C C . ARG A 1 158 ? -46.406 -78.5 -54.594 1 30.92 158 ARG A C 1
ATOM 1204 O O . ARG A 1 158 ? -45.219 -78.438 -54.281 1 30.92 158 ARG A O 1
ATOM 1211 N 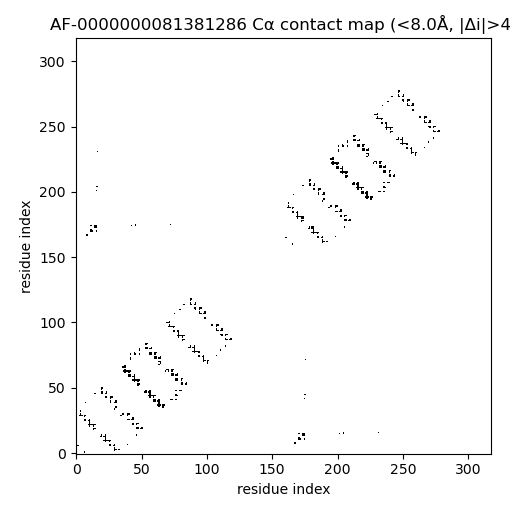N . LYS A 1 159 ? -47.031 -79.562 -55.344 1 27.64 159 LYS A N 1
ATOM 1212 C CA . LYS A 1 159 ? -46.562 -80.625 -56.281 1 27.64 159 LYS A CA 1
ATOM 1213 C C . LYS A 1 159 ? -45.75 -80 -57.438 1 27.64 159 LYS A C 1
ATOM 1215 O O . LYS A 1 159 ? -46.094 -79 -57.969 1 27.64 159 LYS A O 1
ATOM 1220 N N . MET B 1 1 ? 25.922 -1.278 10.875 1 64.94 1 MET B N 1
ATOM 1221 C CA . MET B 1 1 ? 24.656 -0.634 11.219 1 64.94 1 MET B CA 1
ATOM 1222 C C . MET B 1 1 ? 23.859 -0.299 9.961 1 64.94 1 MET B C 1
ATOM 1224 O O . MET B 1 1 ? 24.438 -0.013 8.906 1 64.94 1 MET B O 1
ATOM 1228 N N . ALA B 1 2 ? 22.578 -0.579 10.047 1 78.5 2 ALA B N 1
ATOM 1229 C CA . ALA B 1 2 ? 21.844 -0.293 8.812 1 78.5 2 ALA B CA 1
ATOM 1230 C C . ALA B 1 2 ? 21.859 1.201 8.5 1 78.5 2 ALA B C 1
ATOM 1232 O O . ALA B 1 2 ? 21.781 2.031 9.414 1 78.5 2 ALA B O 1
ATOM 1233 N N . THR B 1 3 ? 22.172 1.583 7.398 1 91.94 3 THR B N 1
ATOM 1234 C CA . THR B 1 3 ? 22.141 2.973 6.953 1 91.94 3 THR B CA 1
ATOM 1235 C C . THR B 1 3 ? 20.688 3.451 6.785 1 91.94 3 THR B C 1
ATOM 1237 O O . THR B 1 3 ? 19.766 2.648 6.82 1 91.94 3 THR B O 1
ATOM 1240 N N . VAL B 1 4 ? 20.594 4.746 6.828 1 95.56 4 VAL B N 1
ATOM 1241 C CA . VAL B 1 4 ? 19.297 5.344 6.57 1 95.56 4 VAL B CA 1
ATOM 1242 C C . VAL B 1 4 ? 18.719 4.785 5.273 1 95.56 4 VAL B C 1
ATOM 1244 O O . VAL B 1 4 ? 17.531 4.438 5.211 1 95.56 4 VAL B O 1
ATOM 1247 N N . ARG B 1 5 ? 19.547 4.664 4.297 1 93.69 5 ARG B N 1
ATOM 1248 C CA . ARG B 1 5 ? 19.109 4.16 2.998 1 93.69 5 ARG B CA 1
ATOM 1249 C C . ARG B 1 5 ? 18.609 2.723 3.105 1 93.69 5 ARG B C 1
ATOM 1251 O O . ARG B 1 5 ? 17.594 2.367 2.514 1 93.69 5 ARG B O 1
ATOM 1258 N N . ASP B 1 6 ? 19.344 1.9 3.82 1 95.25 6 ASP B N 1
ATOM 1259 C CA . ASP B 1 6 ? 18.953 0.507 4.008 1 95.25 6 ASP B CA 1
ATOM 1260 C C . ASP B 1 6 ? 17.609 0.407 4.723 1 95.25 6 ASP B C 1
ATOM 1262 O O . ASP B 1 6 ? 16.75 -0.393 4.336 1 95.25 6 ASP B O 1
ATOM 1266 N N . LEU B 1 7 ? 17.453 1.222 5.742 1 97.62 7 LEU B N 1
ATOM 1267 C CA . LEU B 1 7 ? 16.219 1.206 6.523 1 97.62 7 LEU B CA 1
ATOM 1268 C C . LEU B 1 7 ? 15.039 1.675 5.684 1 97.62 7 LEU B C 1
ATOM 1270 O O . LEU B 1 7 ? 13.953 1.092 5.75 1 97.62 7 LEU B O 1
ATOM 1274 N N . LYS B 1 8 ? 15.289 2.682 4.898 1 97.12 8 LYS B N 1
ATOM 1275 C CA . LYS B 1 8 ? 14.242 3.197 4.023 1 97.12 8 LYS B CA 1
ATOM 1276 C C . LYS B 1 8 ? 13.812 2.148 2.998 1 97.12 8 LYS B C 1
ATOM 1278 O O . LYS B 1 8 ? 12.625 1.978 2.738 1 97.12 8 LYS B O 1
ATOM 1283 N N . GLU B 1 9 ? 14.727 1.489 2.496 1 95.25 9 GLU B N 1
ATOM 1284 C CA . GLU B 1 9 ? 14.438 0.451 1.511 1 95.25 9 GLU B CA 1
ATOM 1285 C C . GLU B 1 9 ? 13.656 -0.702 2.139 1 95.25 9 GLU B C 1
ATOM 1287 O O . GLU B 1 9 ? 12.719 -1.219 1.538 1 95.25 9 GLU B O 1
ATOM 1292 N N . LYS B 1 10 ? 14.078 -1.085 3.293 1 97.19 10 LYS B N 1
ATOM 1293 C CA . LYS B 1 10 ? 13.367 -2.141 4.008 1 97.19 10 LYS B CA 1
ATOM 1294 C C . LYS B 1 10 ? 11.945 -1.704 4.355 1 97.19 10 LYS B C 1
ATOM 1296 O O . LYS B 1 10 ? 11.016 -2.514 4.32 1 97.19 10 LYS B O 1
ATOM 1301 N N . ALA B 1 11 ? 11.852 -0.447 4.711 1 98.44 11 ALA B N 1
ATOM 1302 C CA . ALA B 1 11 ? 10.523 0.083 5.031 1 98.44 11 ALA B CA 1
ATOM 1303 C C . ALA B 1 11 ? 9.609 0.036 3.811 1 98.44 11 ALA B C 1
ATOM 1305 O O . ALA B 1 11 ? 8.438 -0.35 3.918 1 98.44 11 ALA B O 1
ATOM 1306 N N . LYS B 1 12 ? 10.094 0.408 2.682 1 98.12 12 LYS B N 1
ATOM 1307 C CA . LYS B 1 12 ? 9.312 0.366 1.452 1 98.12 12 LYS B CA 1
ATOM 1308 C C . LYS B 1 12 ? 8.945 -1.069 1.083 1 98.12 12 LYS B C 1
ATOM 1310 O O . LYS B 1 12 ? 7.84 -1.328 0.597 1 98.12 12 LYS B O 1
ATOM 1315 N N . GLU B 1 13 ? 9.875 -1.98 1.358 1 97 13 GLU B N 1
ATOM 1316 C CA . GLU B 1 13 ? 9.578 -3.391 1.119 1 97 13 GLU B CA 1
ATOM 1317 C C . GLU B 1 13 ? 8.438 -3.875 2.008 1 97 13 GLU B C 1
ATOM 1319 O O . GLU B 1 13 ? 7.527 -4.562 1.539 1 97 13 GLU B O 1
ATOM 1324 N N . ALA B 1 14 ? 8.492 -3.506 3.197 1 98.06 14 ALA B N 1
ATOM 1325 C CA . ALA B 1 14 ? 7.426 -3.863 4.125 1 98.06 14 ALA B CA 1
ATOM 1326 C C . ALA B 1 14 ? 6.09 -3.268 3.684 1 98.06 14 ALA B C 1
ATOM 1328 O O . ALA B 1 14 ? 5.047 -3.908 3.812 1 98.06 14 ALA B O 1
ATOM 1329 N N . PHE B 1 15 ? 6.148 -2.029 3.143 1 98.69 15 PHE B N 1
ATOM 1330 C CA . PHE B 1 15 ? 4.953 -1.355 2.646 1 98.69 15 PHE B CA 1
ATOM 1331 C C . PHE B 1 15 ? 4.348 -2.121 1.477 1 98.69 15 PHE B C 1
ATOM 1333 O O . PHE B 1 15 ? 3.139 -2.371 1.45 1 98.69 15 PHE B O 1
ATOM 1340 N N . VAL B 1 16 ? 5.16 -2.564 0.558 1 98 16 VAL B N 1
ATOM 1341 C CA . VAL B 1 16 ? 4.715 -3.311 -0.615 1 98 16 VAL B CA 1
ATOM 1342 C C . VAL B 1 16 ? 4.105 -4.641 -0.181 1 98 16 VAL B C 1
ATOM 1344 O O . VAL B 1 16 ? 3.143 -5.117 -0.79 1 98 16 VAL B O 1
ATOM 1347 N N . ASP B 1 17 ? 4.637 -5.156 0.959 1 97.12 17 ASP B N 1
ATOM 1348 C CA . ASP B 1 17 ? 4.156 -6.434 1.479 1 97.12 17 ASP B CA 1
ATOM 1349 C C . ASP B 1 17 ? 2.928 -6.242 2.365 1 97.12 17 ASP B C 1
ATOM 1351 O O . ASP B 1 17 ? 2.479 -7.18 3.025 1 97.12 17 ASP B O 1
ATOM 1355 N N . ASP B 1 18 ? 2.51 -4.977 2.494 1 97.25 18 ASP B N 1
ATOM 1356 C CA . ASP B 1 18 ? 1.334 -4.609 3.277 1 97.25 18 ASP B CA 1
ATOM 1357 C C . ASP B 1 18 ? 1.587 -4.801 4.77 1 97.25 18 ASP B C 1
ATOM 1359 O O . ASP B 1 18 ? 0.661 -5.094 5.531 1 97.25 18 ASP B O 1
ATOM 1363 N N . ASN B 1 19 ? 2.756 -4.867 5.145 1 97.19 19 ASN B N 1
ATOM 1364 C CA . ASN B 1 19 ? 3.127 -4.816 6.555 1 97.19 19 ASN B CA 1
ATOM 1365 C C . ASN B 1 19 ? 3.373 -3.385 7.023 1 97.19 19 ASN B C 1
ATOM 1367 O O . ASN B 1 19 ? 4.508 -3.014 7.328 1 97.19 19 ASN B O 1
ATOM 1371 N N . PHE B 1 20 ? 2.371 -2.66 7.207 1 98.44 20 PHE B N 1
ATOM 1372 C CA . PHE B 1 20 ? 2.434 -1.216 7.402 1 98.44 20 PHE B CA 1
ATOM 1373 C C . PHE B 1 20 ? 2.973 -0.878 8.789 1 98.44 20 PHE B C 1
ATOM 1375 O O . PHE B 1 20 ? 3.658 0.132 8.961 1 98.44 20 PHE B O 1
ATOM 1382 N N . GLU B 1 21 ? 2.66 -1.691 9.789 1 98.38 21 GLU B N 1
ATOM 1383 C CA . GLU B 1 21 ? 3.205 -1.466 11.125 1 98.38 21 GLU B CA 1
ATOM 1384 C C . GLU B 1 21 ? 4.73 -1.561 11.117 1 98.38 21 GLU B C 1
ATOM 1386 O O . GLU B 1 21 ? 5.41 -0.709 11.695 1 98.38 21 GLU B O 1
ATOM 1391 N N . LEU B 1 22 ? 5.113 -2.617 10.453 1 98.38 22 LEU B N 1
ATOM 1392 C CA . LEU B 1 22 ? 6.559 -2.771 10.344 1 98.38 22 LEU B CA 1
ATOM 1393 C C . LEU B 1 22 ? 7.168 -1.624 9.547 1 98.38 22 LEU B C 1
ATOM 1395 O O . LEU B 1 22 ? 8.242 -1.125 9.891 1 98.38 22 LEU B O 1
ATOM 1399 N N . ALA B 1 23 ? 6.566 -1.219 8.422 1 98.75 23 ALA B N 1
ATOM 1400 C CA . ALA B 1 23 ? 7.051 -0.094 7.625 1 98.75 23 ALA B CA 1
ATOM 1401 C C . ALA B 1 23 ? 7.207 1.159 8.484 1 98.75 23 ALA B C 1
ATOM 1403 O O . ALA B 1 23 ? 8.25 1.811 8.453 1 98.75 23 ALA B O 1
ATOM 1404 N N . ALA B 1 24 ? 6.191 1.497 9.328 1 98.81 24 ALA B N 1
ATOM 1405 C CA . ALA B 1 24 ? 6.227 2.676 10.188 1 98.81 24 ALA B CA 1
ATOM 1406 C C . ALA B 1 24 ? 7.398 2.605 11.164 1 98.81 24 ALA B C 1
ATOM 1408 O O . ALA B 1 24 ? 8.086 3.605 11.398 1 98.81 24 ALA B O 1
ATOM 1409 N N . ASP B 1 25 ? 7.59 1.431 11.719 1 98.75 25 ASP B N 1
ATOM 1410 C CA . ASP B 1 25 ? 8.68 1.231 12.664 1 98.75 25 ASP B CA 1
ATOM 1411 C C . ASP B 1 25 ? 10.039 1.454 11.992 1 98.75 25 ASP B C 1
ATOM 1413 O O . ASP B 1 25 ? 10.922 2.102 12.562 1 98.75 25 ASP B O 1
ATOM 1417 N N . LEU B 1 26 ? 10.172 0.898 10.828 1 98.75 26 LEU B N 1
ATOM 1418 C CA . LEU B 1 26 ? 11.43 1.024 10.102 1 98.75 26 LEU B CA 1
ATOM 1419 C C . LEU B 1 26 ? 11.68 2.473 9.688 1 98.75 26 LEU B C 1
ATOM 1421 O O . LEU B 1 26 ? 12.805 2.957 9.758 1 98.75 26 LEU B O 1
ATOM 1425 N N . TYR B 1 27 ? 10.641 3.193 9.258 1 98.69 27 TYR B N 1
ATOM 1426 C CA . TYR B 1 27 ? 10.789 4.617 8.977 1 98.69 27 TYR B CA 1
ATOM 1427 C C . TYR B 1 27 ? 11.188 5.387 10.227 1 98.69 27 TYR B C 1
ATOM 1429 O O . TYR B 1 27 ? 11.984 6.324 10.156 1 98.69 27 TYR B O 1
ATOM 1437 N N . SER B 1 28 ? 10.57 5.004 11.328 1 98.75 28 SER B N 1
ATOM 1438 C CA . SER B 1 28 ? 10.93 5.645 12.594 1 98.75 28 SER B CA 1
ATOM 1439 C C . SER B 1 28 ? 12.406 5.461 12.914 1 98.75 28 SER B C 1
ATOM 1441 O O . SER B 1 28 ? 13.078 6.406 13.344 1 98.75 28 SER B O 1
ATOM 1443 N N . GLN B 1 29 ? 12.859 4.262 12.703 1 98.56 29 GLN B N 1
ATOM 1444 C CA . GLN B 1 29 ? 14.281 4 12.914 1 98.56 29 GLN B CA 1
ATOM 1445 C C . GLN B 1 29 ? 15.141 4.844 11.969 1 98.56 29 GLN B C 1
ATOM 1447 O O . GLN B 1 29 ? 16.188 5.359 12.367 1 98.56 29 GLN B O 1
ATOM 1452 N N . ALA B 1 30 ? 14.734 4.93 10.734 1 98.62 30 ALA B N 1
ATOM 1453 C CA . ALA B 1 30 ? 15.453 5.766 9.773 1 98.62 30 ALA B CA 1
ATOM 1454 C C . ALA B 1 30 ? 15.461 7.227 10.211 1 98.62 30 ALA B C 1
ATOM 1456 O O . ALA B 1 30 ? 16.469 7.914 10.086 1 98.62 30 ALA B O 1
ATOM 1457 N N . LEU B 1 31 ? 14.391 7.691 10.75 1 98.44 31 LEU B N 1
ATOM 1458 C CA . LEU B 1 31 ? 14.234 9.078 11.172 1 98.44 31 LEU B CA 1
ATOM 1459 C C . LEU B 1 31 ? 15.078 9.367 12.414 1 98.44 31 LEU B C 1
ATOM 1461 O O . LEU B 1 31 ? 15.484 10.508 12.641 1 98.44 31 LEU B O 1
ATOM 1465 N N . ASP B 1 32 ? 15.273 8.336 13.227 1 97.88 32 ASP B N 1
ATOM 1466 C CA . ASP B 1 32 ? 16.188 8.484 14.359 1 97.88 32 ASP B CA 1
ATOM 1467 C C . ASP B 1 32 ? 17.594 8.82 13.883 1 97.88 32 ASP B C 1
ATOM 1469 O O . ASP B 1 32 ? 18.328 9.539 14.562 1 97.88 32 ASP B O 1
ATOM 1473 N N . LEU B 1 33 ? 17.875 8.328 12.719 1 97.38 33 LEU B N 1
ATOM 1474 C CA . LEU B 1 33 ? 19.203 8.539 12.156 1 97.38 33 LEU B CA 1
ATOM 1475 C C . LEU B 1 33 ? 19.25 9.82 11.328 1 97.38 33 LEU B C 1
ATOM 1477 O O . LEU B 1 33 ? 20.281 10.469 11.242 1 97.38 33 LEU B O 1
ATOM 1481 N N . ASP B 1 34 ? 18.109 10.203 10.695 1 97.5 34 ASP B N 1
ATOM 1482 C CA . ASP B 1 34 ? 18.016 11.406 9.867 1 97.5 34 ASP B CA 1
ATOM 1483 C C . ASP B 1 34 ? 16.688 12.133 10.117 1 97.5 34 ASP B C 1
ATOM 1485 O O . ASP B 1 34 ? 15.781 12.078 9.289 1 97.5 34 ASP B O 1
ATOM 1489 N N . PRO B 1 35 ? 16.688 12.883 11.148 1 97.5 35 PRO B N 1
ATOM 1490 C CA . PRO B 1 35 ? 15.43 13.523 11.547 1 97.5 35 PRO B CA 1
ATOM 1491 C C . PRO B 1 35 ? 15.07 14.711 10.656 1 97.5 35 PRO B C 1
ATOM 1493 O O . PRO B 1 35 ? 14 15.305 10.812 1 97.5 35 PRO B O 1
ATOM 1496 N N . SER B 1 36 ? 15.859 15.031 9.688 1 98.12 36 SER B N 1
ATOM 1497 C CA . SER B 1 36 ? 15.586 16.203 8.852 1 98.12 36 SER B CA 1
ATOM 1498 C C . SER B 1 36 ? 15.094 15.781 7.469 1 98.12 36 SER B C 1
ATOM 1500 O O . SER B 1 36 ? 14.984 16.609 6.566 1 98.12 36 SER B O 1
ATOM 1502 N N . SER B 1 37 ? 14.789 14.555 7.297 1 98.19 37 SER B N 1
ATOM 1503 C CA . SER B 1 37 ? 14.359 14.055 5.996 1 98.19 37 SER B CA 1
ATOM 1504 C C . SER B 1 37 ? 12.852 14.227 5.809 1 98.19 37 SER B C 1
ATOM 1506 O O . SER B 1 37 ? 12.062 13.484 6.402 1 98.19 37 SER B O 1
ATOM 1508 N N . ALA B 1 38 ? 12.477 15.109 4.934 1 98.69 38 ALA B N 1
ATOM 1509 C CA . ALA B 1 38 ? 11.07 15.32 4.625 1 98.69 38 ALA B CA 1
ATOM 1510 C C . ALA B 1 38 ? 10.445 14.055 4.035 1 98.69 38 ALA B C 1
ATOM 1512 O O . ALA B 1 38 ? 9.312 13.695 4.375 1 98.69 38 ALA B O 1
ATOM 1513 N N . ASP B 1 39 ? 11.219 13.383 3.207 1 98.06 39 ASP B N 1
ATOM 1514 C CA . ASP B 1 39 ? 10.734 12.18 2.535 1 98.06 39 ASP B CA 1
ATOM 1515 C C . ASP B 1 39 ? 10.367 11.094 3.545 1 98.06 39 ASP B C 1
ATOM 1517 O O . ASP B 1 39 ? 9.359 10.414 3.391 1 98.06 39 ASP B O 1
ATOM 1521 N N . LEU B 1 40 ? 11.219 10.961 4.52 1 98.56 40 LEU B N 1
ATOM 1522 C CA . LEU B 1 40 ? 10.984 9.93 5.523 1 98.56 40 LEU B CA 1
ATOM 1523 C C . LEU B 1 40 ? 9.727 10.242 6.336 1 98.56 40 LEU B C 1
ATOM 1525 O O . LEU B 1 40 ? 8.938 9.344 6.637 1 98.56 40 LEU B O 1
ATOM 1529 N N . TYR B 1 41 ? 9.539 11.477 6.664 1 98.81 41 TYR B N 1
ATOM 1530 C CA . TYR B 1 41 ? 8.328 11.867 7.375 1 98.81 41 TYR B CA 1
ATOM 1531 C C . TYR B 1 41 ? 7.094 11.625 6.52 1 98.81 41 TYR B C 1
ATOM 1533 O O . TYR B 1 41 ? 6.086 11.102 7.008 1 98.81 41 TYR B O 1
ATOM 1541 N N . ALA B 1 42 ? 7.191 12.031 5.266 1 98.81 42 ALA B N 1
ATOM 1542 C CA . ALA B 1 42 ? 6.051 11.836 4.375 1 98.81 42 ALA B CA 1
ATOM 1543 C C . ALA B 1 42 ? 5.711 10.359 4.227 1 98.81 42 ALA B C 1
ATOM 1545 O O . ALA B 1 42 ? 4.539 9.984 4.215 1 98.81 42 ALA B O 1
ATOM 1546 N N . ASP B 1 43 ? 6.723 9.516 4.129 1 98.69 43 ASP B N 1
ATOM 1547 C CA . ASP B 1 43 ? 6.52 8.086 3.963 1 98.69 43 ASP B CA 1
ATOM 1548 C C . ASP B 1 43 ? 5.941 7.461 5.23 1 98.69 43 ASP B C 1
ATOM 1550 O O . ASP B 1 43 ? 5.051 6.609 5.16 1 98.69 43 ASP B O 1
ATOM 1554 N N . ARG B 1 44 ? 6.414 7.879 6.387 1 98.81 44 ARG B N 1
ATOM 1555 C CA . ARG B 1 44 ? 5.855 7.359 7.629 1 98.81 44 ARG B CA 1
ATOM 1556 C C . ARG B 1 44 ? 4.414 7.816 7.816 1 98.81 44 ARG B C 1
ATOM 1558 O O . ARG B 1 44 ? 3.588 7.082 8.359 1 98.81 44 ARG B O 1
ATOM 1565 N N . ALA B 1 45 ? 4.133 9.055 7.363 1 98.94 45 ALA B N 1
ATOM 1566 C CA . ALA B 1 45 ? 2.748 9.516 7.395 1 98.94 45 ALA B CA 1
ATOM 1567 C C . ALA B 1 45 ? 1.833 8.562 6.633 1 98.94 45 ALA B C 1
ATOM 1569 O O . ALA B 1 45 ? 0.756 8.203 7.117 1 98.94 45 ALA B O 1
ATOM 1570 N N . GLN B 1 46 ? 2.262 8.125 5.469 1 98.88 46 GLN B N 1
ATOM 1571 C CA . GLN B 1 46 ? 1.477 7.211 4.648 1 98.88 46 GLN B CA 1
ATOM 1572 C C . GLN B 1 46 ? 1.303 5.859 5.336 1 98.88 46 GLN B C 1
ATOM 1574 O O . GLN B 1 46 ? 0.219 5.273 5.301 1 98.88 46 GLN B O 1
ATOM 1579 N N . ALA B 1 47 ? 2.375 5.363 5.949 1 98.88 47 ALA B N 1
ATOM 1580 C CA . ALA B 1 47 ? 2.283 4.117 6.703 1 98.88 47 ALA B CA 1
ATOM 1581 C C . ALA B 1 47 ? 1.287 4.242 7.855 1 98.88 47 ALA B C 1
ATOM 1583 O O . ALA B 1 47 ? 0.476 3.342 8.086 1 98.88 47 ALA B O 1
ATOM 1584 N N . ASN B 1 48 ? 1.34 5.367 8.547 1 98.88 48 ASN B N 1
ATOM 1585 C CA . ASN B 1 48 ? 0.441 5.617 9.664 1 98.88 48 ASN B CA 1
ATOM 1586 C C . ASN B 1 48 ? -1.013 5.707 9.211 1 98.88 48 ASN B C 1
ATOM 1588 O O . ASN B 1 48 ? -1.921 5.293 9.93 1 98.88 48 ASN B O 1
ATOM 1592 N N . ILE B 1 49 ? -1.26 6.258 8.023 1 98.88 49 ILE B N 1
ATOM 1593 C CA . ILE B 1 49 ? -2.607 6.293 7.465 1 98.88 49 ILE B CA 1
ATOM 1594 C C . ILE B 1 49 ? -3.115 4.867 7.258 1 98.88 49 ILE B C 1
ATOM 1596 O O . ILE B 1 49 ? -4.254 4.551 7.609 1 98.88 49 ILE B O 1
ATOM 1600 N N . LYS B 1 50 ? -2.246 4.016 6.738 1 98.62 50 LYS B N 1
ATOM 1601 C CA . LYS B 1 50 ? -2.637 2.648 6.418 1 98.62 50 LYS B CA 1
ATOM 1602 C C . LYS B 1 50 ? -2.977 1.863 7.684 1 98.62 50 LYS B C 1
ATOM 1604 O O . LYS B 1 50 ? -3.799 0.947 7.648 1 98.62 50 LYS B O 1
ATOM 1609 N N . VAL B 1 51 ? -2.402 2.232 8.859 1 98.44 51 VAL B N 1
ATOM 1610 C CA . VAL B 1 51 ? -2.674 1.51 10.102 1 98.44 51 VAL B CA 1
ATOM 1611 C C . VAL B 1 51 ? -3.65 2.309 10.961 1 98.44 51 VAL B C 1
ATOM 1613 O O . VAL B 1 51 ? -3.799 2.039 12.156 1 98.44 51 VAL B O 1
ATOM 1616 N N . ALA B 1 52 ? -4.184 3.418 10.422 1 98.75 52 ALA B N 1
ATOM 1617 C CA . ALA B 1 52 ? -5.238 4.238 11.016 1 98.75 52 ALA B CA 1
ATOM 1618 C C . ALA B 1 52 ? -4.715 5.02 12.211 1 98.75 52 ALA B C 1
ATOM 1620 O O . ALA B 1 52 ? -5.461 5.305 13.156 1 98.75 52 ALA B O 1
ATOM 1621 N N . SER B 1 53 ? -3.5 5.203 12.242 1 98.75 53 SER B N 1
ATOM 1622 C CA . SER B 1 53 ? -2.906 6.145 13.188 1 98.75 53 SER B CA 1
ATOM 1623 C C . SER B 1 53 ? -2.906 7.562 12.625 1 98.75 53 SER B C 1
ATOM 1625 O O . SER B 1 53 ? -1.845 8.125 12.344 1 98.75 53 SER B O 1
ATOM 1627 N N . PHE B 1 54 ? -3.977 8.164 12.609 1 98.88 54 PHE B N 1
ATOM 1628 C CA . PHE B 1 54 ? -4.211 9.367 11.82 1 98.88 54 PHE B CA 1
ATOM 1629 C C . PHE B 1 54 ? -3.584 10.586 12.492 1 98.88 54 PHE B C 1
ATOM 1631 O O . PHE B 1 54 ? -3.062 11.469 11.812 1 98.88 54 PHE B O 1
ATOM 1638 N N . THR B 1 55 ? -3.633 10.672 13.781 1 98.88 55 THR B N 1
ATOM 1639 C CA . THR B 1 55 ? -3.021 11.789 14.492 1 98.88 55 THR B CA 1
ATOM 1640 C C . THR B 1 55 ? -1.52 11.844 14.234 1 98.88 55 THR B C 1
ATOM 1642 O O . THR B 1 55 ? -0.968 12.906 13.945 1 98.88 55 THR B O 1
ATOM 1645 N N . GLU B 1 56 ? -0.962 10.672 14.281 1 98.88 56 GLU B N 1
ATOM 1646 C CA . GLU B 1 56 ? 0.466 10.57 13.992 1 98.88 56 GLU B CA 1
ATOM 1647 C C . GLU B 1 56 ? 0.761 10.922 12.539 1 98.88 56 GLU B C 1
ATOM 1649 O O . GLU B 1 56 ? 1.781 11.539 12.234 1 98.88 56 GLU B O 1
ATOM 1654 N N . ALA B 1 57 ? -0.12 10.5 11.688 1 98.94 57 ALA B N 1
ATOM 1655 C CA . ALA B 1 57 ? 0.038 10.797 10.266 1 98.94 57 ALA B CA 1
ATOM 1656 C C . ALA B 1 57 ? 0.007 12.297 10.016 1 98.94 57 ALA B C 1
ATOM 1658 O O . ALA B 1 57 ? 0.812 12.82 9.242 1 98.94 57 ALA B O 1
ATOM 1659 N N . VAL B 1 58 ? -0.865 13.008 10.703 1 98.94 58 VAL B N 1
ATOM 1660 C CA . VAL B 1 58 ? -0.953 14.453 10.555 1 98.94 58 VAL B CA 1
ATOM 1661 C C . VAL B 1 58 ? 0.343 15.102 11.039 1 98.94 58 VAL B C 1
ATOM 1663 O O . VAL B 1 58 ? 0.875 16 10.383 1 98.94 58 VAL B O 1
ATOM 1666 N N . ALA B 1 59 ? 0.792 14.648 12.148 1 98.94 59 ALA B N 1
ATOM 1667 C CA . ALA B 1 59 ? 2.031 15.188 12.703 1 98.94 59 ALA B CA 1
ATOM 1668 C C . ALA B 1 59 ? 3.195 14.984 11.734 1 98.94 59 ALA B C 1
ATOM 1670 O O . ALA B 1 59 ? 3.979 15.906 11.492 1 98.94 59 ALA B O 1
ATOM 1671 N N . ASP B 1 60 ? 3.305 13.797 11.203 1 98.94 60 ASP B N 1
ATOM 1672 C CA . ASP B 1 60 ? 4.371 13.477 10.258 1 98.94 60 ASP B CA 1
ATOM 1673 C C . ASP B 1 60 ? 4.254 14.312 8.984 1 98.94 60 ASP B C 1
ATOM 1675 O O . ASP B 1 60 ? 5.246 14.859 8.508 1 98.94 60 ASP B O 1
ATOM 1679 N N . ALA B 1 61 ? 3.082 14.375 8.422 1 98.94 61 ALA B N 1
ATOM 1680 C CA . ALA B 1 61 ? 2.869 15.156 7.203 1 98.94 61 ALA B CA 1
ATOM 1681 C C . ALA B 1 61 ? 3.176 16.625 7.438 1 98.94 61 ALA B C 1
ATOM 1683 O O . ALA B 1 61 ? 3.775 17.297 6.582 1 98.94 61 ALA B O 1
ATOM 1684 N N . SER B 1 62 ? 2.766 17.094 8.602 1 98.94 62 SER B N 1
ATOM 1685 C CA . SER B 1 62 ? 3.049 18.484 8.945 1 98.94 62 SER B CA 1
ATOM 1686 C C . SER B 1 62 ? 4.551 18.734 9.039 1 98.94 62 SER B C 1
ATOM 1688 O O . SER B 1 62 ? 5.047 19.75 8.555 1 98.94 62 SER B O 1
ATOM 1690 N N . ARG B 1 63 ? 5.223 17.797 9.625 1 98.94 63 ARG B N 1
ATOM 1691 C CA . ARG B 1 63 ? 6.672 17.938 9.734 1 98.94 63 ARG B CA 1
ATOM 1692 C C . ARG B 1 63 ? 7.328 17.891 8.352 1 98.94 63 ARG B C 1
ATOM 1694 O O . ARG B 1 63 ? 8.273 18.641 8.086 1 98.94 63 ARG B O 1
ATOM 1701 N N . ALA B 1 64 ? 6.891 17.031 7.512 1 98.94 64 ALA B N 1
ATOM 1702 C CA . ALA B 1 64 ? 7.398 16.969 6.145 1 98.94 64 ALA B CA 1
ATOM 1703 C C . ALA B 1 64 ? 7.219 18.297 5.422 1 98.94 64 ALA B C 1
ATOM 1705 O O . ALA B 1 64 ? 8.133 18.766 4.738 1 98.94 64 ALA B O 1
ATOM 1706 N N . ILE B 1 65 ? 6.074 18.906 5.594 1 98.88 65 ILE B N 1
ATOM 1707 C CA . ILE B 1 65 ? 5.762 20.188 4.953 1 98.88 65 ILE B CA 1
ATOM 1708 C C . ILE B 1 65 ? 6.68 21.266 5.496 1 98.88 65 ILE B C 1
ATOM 1710 O O . ILE B 1 65 ? 7.145 22.141 4.746 1 98.88 65 ILE B O 1
ATOM 1714 N N . GLU B 1 66 ? 6.867 21.219 6.797 1 98.88 66 GLU B N 1
ATOM 1715 C CA . GLU B 1 66 ? 7.785 22.188 7.41 1 98.88 66 GLU B CA 1
ATOM 1716 C C . GLU B 1 66 ? 9.18 22.062 6.805 1 98.88 66 GLU B C 1
ATOM 1718 O O . GLU B 1 66 ? 9.844 23.078 6.574 1 98.88 66 GLU B O 1
ATOM 1723 N N . LEU B 1 67 ? 9.617 20.906 6.594 1 98.81 67 LEU B N 1
ATOM 1724 C CA . LEU B 1 67 ? 10.969 20.641 6.102 1 98.81 67 LEU B CA 1
ATOM 1725 C C . LEU B 1 67 ? 11.062 20.891 4.602 1 98.81 67 LEU B C 1
ATOM 1727 O O . LEU B 1 67 ? 12.102 21.312 4.102 1 98.81 67 LEU B O 1
ATOM 1731 N N . ASP B 1 68 ? 10 20.594 3.838 1 98.75 68 ASP B N 1
ATOM 1732 C CA . ASP B 1 68 ? 9.922 20.828 2.396 1 98.75 68 ASP B CA 1
ATOM 1733 C C . ASP B 1 68 ? 8.523 21.281 1.986 1 98.75 68 ASP B C 1
ATOM 1735 O O . ASP B 1 68 ? 7.688 20.453 1.589 1 98.75 68 ASP B O 1
ATOM 1739 N N . PRO B 1 69 ? 8.312 22.516 1.965 1 98.75 69 PRO B N 1
ATOM 1740 C CA . PRO B 1 69 ? 6.98 23.047 1.682 1 98.75 69 PRO B CA 1
ATOM 1741 C C . PRO B 1 69 ? 6.539 22.781 0.243 1 98.75 69 PRO B C 1
ATOM 1743 O O . PRO B 1 69 ? 5.371 23.016 -0.097 1 98.75 69 PRO B O 1
ATOM 1746 N N . SER B 1 70 ? 7.418 22.297 -0.573 1 98.62 70 SER B N 1
ATOM 1747 C CA . SER B 1 70 ? 7.059 22.062 -1.968 1 98.62 70 SER B CA 1
ATOM 1748 C C . SER B 1 70 ? 6.613 20.625 -2.186 1 98.62 70 SER B C 1
ATOM 1750 O O . SER B 1 70 ? 6.25 20.234 -3.301 1 98.62 70 SER B O 1
ATOM 1752 N N . MET B 1 71 ? 6.598 19.859 -1.197 1 98.38 71 MET B N 1
ATOM 1753 C CA . MET B 1 71 ? 6.258 18.438 -1.298 1 98.38 71 MET B CA 1
ATOM 1754 C C . MET B 1 71 ? 4.746 18.234 -1.329 1 98.38 71 MET B C 1
ATOM 1756 O O . MET B 1 71 ? 4.117 18.062 -0.286 1 98.38 71 MET B O 1
ATOM 1760 N N . SER B 1 72 ? 4.25 18.141 -2.471 1 98.56 72 SER B N 1
ATOM 1761 C CA . SER B 1 72 ? 2.801 18.078 -2.645 1 98.56 72 SER B CA 1
ATOM 1762 C C . SER B 1 72 ? 2.213 16.844 -1.961 1 98.56 72 SER B C 1
ATOM 1764 O O . SER B 1 72 ? 1.122 16.922 -1.388 1 98.56 72 SER B O 1
ATOM 1766 N N . LYS B 1 73 ? 2.912 15.75 -2.021 1 98.44 73 LYS B N 1
ATOM 1767 C CA . LYS B 1 73 ? 2.377 14.516 -1.458 1 98.44 73 LYS B CA 1
ATOM 1768 C C . LYS B 1 73 ? 2.186 14.641 0.051 1 98.44 73 LYS B C 1
ATOM 1770 O O . LYS B 1 73 ? 1.294 14.008 0.622 1 98.44 73 LYS B O 1
ATOM 1775 N N . ALA B 1 74 ? 2.977 15.422 0.743 1 98.88 74 ALA B N 1
ATOM 1776 C CA . ALA B 1 74 ? 2.803 15.633 2.178 1 98.88 74 ALA B CA 1
ATOM 1777 C C . ALA B 1 74 ? 1.471 16.312 2.475 1 98.88 74 ALA B C 1
ATOM 1779 O O . ALA B 1 74 ? 0.799 15.977 3.453 1 98.88 74 ALA B O 1
ATOM 1780 N N . TYR B 1 75 ? 1.093 17.234 1.625 1 98.94 75 TYR B N 1
ATOM 1781 C CA . TYR B 1 75 ? -0.199 17.891 1.774 1 98.94 75 TYR B CA 1
ATOM 1782 C C . TYR B 1 75 ? -1.343 16.922 1.54 1 98.94 75 TYR B C 1
ATOM 1784 O O . TYR B 1 75 ? -2.369 16.969 2.223 1 98.94 75 TYR B O 1
ATOM 1792 N N . LEU B 1 76 ? -1.14 16.062 0.591 1 98.88 76 LEU B N 1
ATOM 1793 C CA . LEU B 1 76 ? -2.141 15.047 0.3 1 98.88 76 LEU B CA 1
ATOM 1794 C C . LEU B 1 76 ? -2.348 14.133 1.501 1 98.88 76 LEU B C 1
ATOM 1796 O O . LEU B 1 76 ? -3.484 13.867 1.898 1 98.88 76 LEU B O 1
ATOM 1800 N N . ARG B 1 77 ? -1.286 13.664 2.023 1 98.94 77 ARG B N 1
ATOM 1801 C CA . ARG B 1 77 ? -1.335 12.742 3.152 1 98.94 77 ARG B CA 1
ATOM 1802 C C . ARG B 1 77 ? -1.911 13.414 4.391 1 98.94 77 ARG B C 1
ATOM 1804 O O . ARG B 1 77 ? -2.662 12.797 5.148 1 98.94 77 ARG B O 1
ATOM 1811 N N . LYS B 1 78 ? -1.575 14.711 4.582 1 98.94 78 LYS B N 1
ATOM 1812 C CA . LYS B 1 78 ? -2.178 15.469 5.676 1 98.94 78 LYS B CA 1
ATOM 1813 C C . LYS B 1 78 ? -3.689 15.578 5.504 1 98.94 78 LYS B C 1
ATOM 1815 O O . LYS B 1 78 ? -4.445 15.383 6.457 1 98.94 78 LYS B O 1
ATOM 1820 N N . GLY B 1 79 ? -4.07 15.93 4.297 1 98.94 79 GLY B N 1
ATOM 1821 C CA . GLY B 1 79 ? -5.492 16.031 4.012 1 98.94 79 GLY B CA 1
ATOM 1822 C C . GLY B 1 79 ? -6.246 14.742 4.27 1 98.94 79 GLY B C 1
ATOM 1823 O O . GLY B 1 79 ? -7.289 14.75 4.926 1 98.94 79 GLY B O 1
ATOM 1824 N N . ILE B 1 80 ? -5.715 13.633 3.811 1 98.94 80 ILE B N 1
ATOM 1825 C CA . ILE B 1 80 ? -6.348 12.328 3.971 1 98.94 80 ILE B CA 1
ATOM 1826 C C . ILE B 1 80 ? -6.461 11.984 5.453 1 98.94 80 ILE B C 1
ATOM 1828 O O . ILE B 1 80 ? -7.52 11.555 5.922 1 98.94 80 ILE B O 1
ATOM 1832 N N . ALA B 1 81 ? -5.387 12.18 6.188 1 98.94 81 ALA B N 1
ATOM 1833 C CA . ALA B 1 81 ? -5.387 11.883 7.617 1 98.94 81 ALA B CA 1
ATOM 1834 C C . ALA B 1 81 ? -6.418 12.734 8.352 1 98.94 81 ALA B C 1
ATOM 1836 O O . ALA B 1 81 ? -7.16 12.234 9.195 1 98.94 81 ALA B O 1
ATOM 1837 N N . CYS B 1 82 ? -6.516 14.008 8 1 98.94 82 CYS B N 1
ATOM 1838 C CA . CYS B 1 82 ? -7.473 14.914 8.633 1 98.94 82 CYS B CA 1
ATOM 1839 C C . CYS B 1 82 ? -8.906 14.492 8.312 1 98.94 82 CYS B C 1
ATOM 1841 O O . CYS B 1 82 ? -9.789 14.586 9.172 1 98.94 82 CYS B O 1
ATOM 1843 N N . MET B 1 83 ? -9.172 14.086 7.109 1 98.88 83 MET B N 1
ATOM 1844 C CA . MET B 1 83 ? -10.508 13.617 6.754 1 98.88 83 MET B CA 1
ATOM 1845 C C . MET B 1 83 ? -10.914 12.422 7.605 1 98.88 83 MET B C 1
ATOM 1847 O O . MET B 1 83 ? -12.062 12.32 8.039 1 98.88 83 MET B O 1
ATOM 1851 N N . LYS B 1 84 ? -9.977 11.578 7.855 1 98.81 84 LYS B N 1
ATOM 1852 C CA . LYS B 1 84 ? -10.273 10.391 8.656 1 98.81 84 LYS B CA 1
ATOM 1853 C C . LYS B 1 84 ? -10.523 10.766 10.117 1 98.81 84 LYS B C 1
ATOM 1855 O O . LYS B 1 84 ? -11.203 10.031 10.836 1 98.81 84 LYS B O 1
ATOM 1860 N N . LEU B 1 85 ? -9.984 11.867 10.562 1 98.69 85 LEU B N 1
ATOM 1861 C CA . LEU B 1 85 ? -10.234 12.406 11.898 1 98.69 85 LEU B CA 1
ATOM 1862 C C . LEU B 1 85 ? -11.484 13.289 11.906 1 98.69 85 LEU B C 1
ATOM 1864 O O . LEU B 1 85 ? -11.797 13.914 12.914 1 98.69 85 LEU B O 1
ATOM 1868 N N . GLU B 1 86 ? -12.086 13.414 10.742 1 98.25 86 GLU B N 1
ATOM 1869 C CA . GLU B 1 86 ? -13.305 14.195 10.539 1 98.25 86 GLU B CA 1
ATOM 1870 C C . GLU B 1 86 ? -13.047 15.688 10.742 1 98.25 86 GLU B C 1
ATOM 1872 O O . GLU B 1 86 ? -13.922 16.422 11.219 1 98.25 86 GLU B O 1
ATOM 1877 N N . GLU B 1 87 ? -11.852 16.031 10.539 1 98.44 87 GLU B N 1
ATOM 1878 C CA . GLU B 1 87 ? -11.461 17.438 10.492 1 98.44 87 GLU B CA 1
ATOM 1879 C C . GLU B 1 87 ? -11.461 17.969 9.062 1 98.44 87 GLU B C 1
ATOM 1881 O O . GLU B 1 87 ? -10.422 18.359 8.539 1 98.44 87 GLU B O 1
ATOM 1886 N N . TYR B 1 88 ? -12.586 18.172 8.531 1 98.62 88 TYR B N 1
ATOM 1887 C CA . TYR B 1 88 ? -12.766 18.375 7.094 1 98.62 88 TYR B CA 1
ATOM 1888 C C . TYR B 1 88 ? -12.289 19.75 6.672 1 98.62 88 TYR B C 1
ATOM 1890 O O . TYR B 1 88 ? -11.766 19.922 5.566 1 98.62 88 TYR B O 1
ATOM 1898 N N . GLN B 1 89 ? -12.484 20.719 7.512 1 98.5 89 GLN B N 1
ATOM 1899 C CA . GLN B 1 89 ? -12.008 22.062 7.16 1 98.5 89 GLN B CA 1
ATOM 1900 C C . GLN B 1 89 ? -10.484 22.078 7.047 1 98.5 89 GLN B C 1
ATOM 1902 O O . GLN B 1 89 ? -9.938 22.625 6.082 1 98.5 89 GLN B O 1
ATOM 1907 N N . THR B 1 90 ? -9.906 21.516 8.039 1 98.81 90 THR B N 1
ATOM 1908 C CA . THR B 1 90 ? -8.453 21.438 8.031 1 98.81 90 THR B CA 1
ATOM 1909 C C . THR B 1 90 ? -7.965 20.625 6.832 1 98.81 90 THR B C 1
ATOM 1911 O O . THR B 1 90 ? -6.973 20.984 6.191 1 98.81 90 THR B O 1
ATOM 1914 N N . ALA B 1 91 ? -8.594 19.562 6.555 1 98.94 91 ALA B N 1
ATOM 1915 C CA . ALA B 1 91 ? -8.266 18.719 5.402 1 98.94 91 ALA B CA 1
ATOM 1916 C C . ALA B 1 91 ? -8.344 19.516 4.105 1 98.94 91 ALA B C 1
ATOM 1918 O O . ALA B 1 91 ? -7.418 19.484 3.291 1 98.94 91 ALA B O 1
ATOM 1919 N N . LYS B 1 92 ? -9.438 20.203 3.99 1 98.88 92 LYS B N 1
ATOM 1920 C CA . LYS B 1 92 ? -9.664 20.984 2.777 1 98.88 92 LYS B CA 1
ATOM 1921 C C . LYS B 1 92 ? -8.547 22 2.561 1 98.88 92 LYS B C 1
ATOM 1923 O O . LYS B 1 92 ? -8.047 22.141 1.445 1 98.88 92 LYS B O 1
ATOM 1928 N N . LEU B 1 93 ? -8.18 22.672 3.619 1 98.81 93 LEU B N 1
ATOM 1929 C CA . LEU B 1 93 ? -7.133 23.688 3.529 1 98.81 93 LEU B CA 1
ATOM 1930 C C . LEU B 1 93 ? -5.805 23.062 3.107 1 98.81 93 LEU B C 1
ATOM 1932 O O . LEU B 1 93 ? -5.105 23.609 2.25 1 98.81 93 LEU B O 1
ATOM 1936 N N . ALA B 1 94 ? -5.477 21.969 3.699 1 98.88 94 ALA B N 1
ATOM 1937 C CA . ALA B 1 94 ? -4.242 21.266 3.34 1 98.88 94 ALA B CA 1
ATOM 1938 C C . ALA B 1 94 ? -4.273 20.812 1.882 1 98.88 94 ALA B C 1
ATOM 1940 O O . ALA B 1 94 ? -3.291 20.984 1.153 1 98.88 94 ALA B O 1
ATOM 1941 N N . LEU B 1 95 ? -5.367 20.281 1.489 1 98.94 95 LEU B N 1
ATOM 1942 C CA . LEU B 1 95 ? -5.512 19.766 0.132 1 98.94 95 LEU B CA 1
ATOM 1943 C C . LEU B 1 95 ? -5.473 20.906 -0.887 1 98.94 95 LEU B C 1
ATOM 1945 O O . LEU B 1 95 ? -4.883 20.766 -1.961 1 98.94 95 LEU B O 1
ATOM 1949 N N . GLU B 1 96 ? -6.078 21.969 -0.539 1 98.88 96 GLU B N 1
ATOM 1950 C CA . GLU B 1 96 ? -6.027 23.125 -1.424 1 98.88 96 GLU B CA 1
ATOM 1951 C C . GLU B 1 96 ? -4.602 23.656 -1.572 1 98.88 96 GLU B C 1
ATOM 1953 O O . GLU B 1 96 ? -4.184 24.016 -2.672 1 98.88 96 GLU B O 1
ATOM 1958 N N . ALA B 1 97 ? -3.904 23.703 -0.492 1 98.81 97 ALA B N 1
ATOM 1959 C CA . ALA B 1 97 ? -2.504 24.125 -0.548 1 98.81 97 ALA B CA 1
ATOM 1960 C C . ALA B 1 97 ? -1.687 23.172 -1.415 1 98.81 97 ALA B C 1
ATOM 1962 O O . ALA B 1 97 ? -0.857 23.609 -2.217 1 98.81 97 ALA B O 1
ATOM 1963 N N . GLY B 1 98 ? -1.904 21.906 -1.289 1 98.75 98 GLY B N 1
ATOM 1964 C CA . GLY B 1 98 ? -1.195 20.906 -2.074 1 98.75 98 GLY B CA 1
ATOM 1965 C C . GLY B 1 98 ? -1.537 20.953 -3.551 1 98.75 98 GLY B C 1
ATOM 1966 O O . GLY B 1 98 ? -0.681 20.688 -4.402 1 98.75 98 GLY B O 1
ATOM 1967 N N . LEU B 1 99 ? -2.785 21.25 -3.873 1 98.5 99 LEU B N 1
ATOM 1968 C CA . LEU B 1 99 ? -3.242 21.312 -5.258 1 98.5 99 LEU B CA 1
ATOM 1969 C C . LEU B 1 99 ? -2.473 22.391 -6.027 1 98.5 99 LEU B C 1
ATOM 1971 O O . LEU B 1 99 ? -2.203 22.219 -7.219 1 98.5 99 LEU B O 1
ATOM 1975 N N . LYS B 1 100 ? -2.117 23.422 -5.363 1 98.56 100 LYS B N 1
AT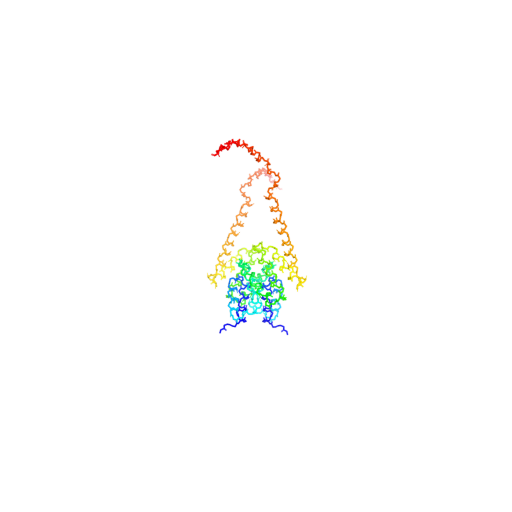OM 1976 C CA . LYS B 1 100 ? -1.362 24.5 -6.004 1 98.56 100 LYS B CA 1
ATOM 1977 C C . LYS B 1 100 ? 0.005 24 -6.469 1 98.56 100 LYS B C 1
ATOM 1979 O O . LYS B 1 100 ? 0.571 24.531 -7.426 1 98.56 100 LYS B O 1
ATOM 1984 N N . LEU B 1 101 ? 0.537 23.031 -5.766 1 98.5 101 LEU B N 1
ATOM 1985 C CA . LEU B 1 101 ? 1.854 22.469 -6.066 1 98.5 101 LEU B CA 1
ATOM 1986 C C . LEU B 1 101 ? 1.75 21.359 -7.098 1 98.5 101 LEU B C 1
ATOM 1988 O O . LEU B 1 101 ? 2.746 21 -7.73 1 98.5 101 LEU B O 1
ATOM 1992 N N . ALA B 1 102 ? 0.569 20.766 -7.207 1 97.31 102 ALA B N 1
ATOM 1993 C CA . ALA B 1 102 ? 0.326 19.625 -8.086 1 97.31 102 ALA B CA 1
ATOM 1994 C C . ALA B 1 102 ? -0.995 19.781 -8.828 1 97.31 102 ALA B C 1
ATOM 1996 O O . ALA B 1 102 ? -1.893 18.938 -8.695 1 97.31 102 ALA B O 1
ATOM 1997 N N . GLU B 1 103 ? -1.117 20.734 -9.703 1 96.19 103 GLU B N 1
ATOM 1998 C CA . GLU B 1 103 ? -2.355 21.125 -10.359 1 96.19 103 GLU B CA 1
ATOM 1999 C C . GLU B 1 103 ? -2.902 20 -11.227 1 96.19 103 GLU B C 1
ATOM 2001 O O . GLU B 1 103 ? -4.117 19.891 -11.422 1 96.19 103 GLU B O 1
ATOM 2006 N N . GLY B 1 104 ? -2.164 19.094 -11.609 1 94.44 104 GLY B N 1
ATOM 2007 C CA . GLY B 1 104 ? -2.617 18.031 -12.477 1 94.44 104 GLY B CA 1
ATOM 2008 C C . GLY B 1 104 ? -2.994 16.766 -11.719 1 94.44 104 GLY B C 1
ATOM 2009 O O . GLY B 1 104 ? -3.484 15.805 -12.312 1 94.44 104 GLY B O 1
ATOM 2010 N N . ASP B 1 105 ? -2.916 16.797 -10.492 1 95.62 105 ASP B N 1
ATOM 2011 C CA . ASP B 1 105 ? -3.234 15.633 -9.664 1 95.62 105 ASP B CA 1
ATOM 2012 C C . ASP B 1 105 ? -4.699 15.656 -9.227 1 95.62 105 ASP B C 1
ATOM 2014 O O . ASP B 1 105 ? -5.051 16.344 -8.266 1 95.62 105 ASP B O 1
ATOM 2018 N N . SER B 1 106 ? -5.434 14.812 -9.852 1 97 106 SER B N 1
ATOM 2019 C CA . SER B 1 106 ? -6.883 14.828 -9.672 1 97 106 SER B CA 1
ATOM 2020 C C . SER B 1 106 ? -7.273 14.352 -8.273 1 97 106 SER B C 1
ATOM 2022 O O . SER B 1 106 ? -8.398 14.57 -7.832 1 97 106 SER B O 1
ATOM 2024 N N . ARG B 1 107 ? -6.398 13.727 -7.551 1 97.25 107 ARG B N 1
ATOM 2025 C CA . ARG B 1 107 ? -6.699 13.281 -6.191 1 97.25 107 ARG B CA 1
ATOM 2026 C C . ARG B 1 107 ? -7.047 14.469 -5.293 1 97.25 107 ARG B C 1
ATOM 2028 O O . ARG B 1 107 ? -7.938 14.375 -4.449 1 97.25 107 ARG B O 1
ATOM 2035 N N . PHE B 1 108 ? -6.344 15.531 -5.48 1 98.62 108 PHE B N 1
ATOM 2036 C CA . PHE B 1 108 ? -6.59 16.719 -4.672 1 98.62 108 PHE B CA 1
ATOM 2037 C C . PHE B 1 108 ? -8 17.25 -4.902 1 98.62 108 PHE B C 1
ATOM 2039 O O . PHE B 1 108 ? -8.742 17.484 -3.947 1 98.62 108 PHE B O 1
ATOM 2046 N N . THR B 1 109 ? -8.352 17.406 -6.137 1 98.5 109 THR B N 1
ATOM 2047 C CA . THR B 1 109 ? -9.664 17.969 -6.453 1 98.5 109 THR B CA 1
ATOM 2048 C C . THR B 1 109 ? -10.781 17.078 -5.949 1 98.5 109 THR B C 1
ATOM 2050 O O . THR B 1 109 ? -11.781 17.547 -5.418 1 98.5 109 THR B O 1
ATOM 2053 N N . LYS B 1 110 ? -10.602 15.789 -6.055 1 98.56 110 LYS B N 1
ATOM 2054 C CA . LYS B 1 110 ? -11.609 14.844 -5.598 1 98.56 110 LYS B CA 1
ATOM 2055 C C . LYS B 1 110 ? -11.781 14.914 -4.082 1 98.56 110 LYS B C 1
ATOM 2057 O O . LYS B 1 110 ? -12.906 14.93 -3.58 1 98.56 110 LYS B O 1
ATOM 2062 N N . LEU B 1 111 ? -10.734 14.977 -3.422 1 98.75 111 LEU B N 1
ATOM 2063 C CA . LEU B 1 111 ? -10.789 14.984 -1.965 1 98.75 111 LEU B CA 1
ATOM 2064 C C . LEU B 1 111 ? -11.312 16.312 -1.442 1 98.75 111 LEU B C 1
ATOM 2066 O O . LEU B 1 111 ? -12 16.359 -0.42 1 98.75 111 LEU B O 1
ATOM 2070 N N . ILE B 1 112 ? -10.938 17.375 -2.152 1 98.81 112 ILE B N 1
ATOM 2071 C CA . ILE B 1 112 ? -11.461 18.688 -1.782 1 98.81 112 ILE B CA 1
ATOM 2072 C C . ILE B 1 112 ? -12.984 18.688 -1.902 1 98.81 112 ILE B C 1
ATOM 2074 O O . ILE B 1 112 ? -13.688 19.188 -1.014 1 98.81 112 ILE B O 1
ATOM 2078 N N . GLU B 1 113 ? -13.43 18.109 -2.955 1 98.75 113 GLU B N 1
ATOM 2079 C CA . GLU B 1 113 ? -14.875 18.016 -3.15 1 98.75 113 GLU B CA 1
ATOM 2080 C C . GLU B 1 113 ? -15.531 17.188 -2.053 1 98.75 113 GLU B C 1
ATOM 2082 O O . GLU B 1 113 ? -16.625 17.516 -1.588 1 98.75 113 GLU B O 1
ATOM 2087 N N . GLU B 1 114 ? -14.922 16.156 -1.729 1 98.69 114 GLU B N 1
ATOM 2088 C CA . GLU B 1 114 ? -15.438 15.344 -0.64 1 98.69 114 GLU B CA 1
ATOM 2089 C C . GLU B 1 114 ? -15.484 16.125 0.669 1 98.69 114 GLU B C 1
ATOM 2091 O O . GLU B 1 114 ? -16.438 16.016 1.436 1 98.69 114 GLU B O 1
ATOM 2096 N N . CYS B 1 115 ? -14.461 16.844 0.919 1 98.69 115 CYS B N 1
ATOM 2097 C CA . CYS B 1 115 ? -14.438 17.672 2.111 1 98.69 115 CYS B CA 1
ATOM 2098 C C . CYS B 1 115 ? -15.594 18.672 2.104 1 98.69 115 CYS B C 1
ATOM 2100 O O . CYS B 1 115 ? -16.266 18.844 3.117 1 98.69 115 CYS B O 1
ATOM 2102 N N . LYS B 1 116 ? -15.789 19.25 1.018 1 98.44 116 LYS B N 1
ATOM 2103 C CA . LYS B 1 116 ? -16.859 20.234 0.893 1 98.44 116 LYS B CA 1
ATOM 2104 C C . LYS B 1 116 ? -18.219 19.609 1.184 1 98.44 116 LYS B C 1
ATOM 2106 O O . LYS B 1 116 ? -19.062 20.203 1.856 1 98.44 116 LYS B O 1
ATOM 2111 N N . GLU B 1 117 ? -18.406 18.469 0.699 1 98.12 117 GLU B N 1
ATOM 2112 C CA . GLU B 1 117 ? -19.656 17.734 0.917 1 98.12 117 GLU B CA 1
ATOM 2113 C C . GLU B 1 117 ? -19.859 17.438 2.398 1 98.12 117 GLU B C 1
ATOM 2115 O O . GLU B 1 117 ? -20.953 17.609 2.926 1 98.12 117 GLU B O 1
ATOM 2120 N N . ARG B 1 118 ? -18.859 17.047 2.998 1 97.81 118 ARG B N 1
ATOM 2121 C CA . ARG B 1 118 ? -18.953 16.672 4.406 1 97.81 118 ARG B CA 1
ATOM 2122 C C . ARG B 1 118 ? -19.172 17.906 5.281 1 97.81 118 ARG B C 1
ATOM 2124 O O . ARG B 1 118 ? -19.891 17.844 6.281 1 97.81 118 ARG B O 1
ATOM 2131 N N . ILE B 1 119 ? -18.547 18.938 4.93 1 96.81 119 ILE B N 1
ATOM 2132 C CA . ILE B 1 119 ? -18.703 20.188 5.66 1 96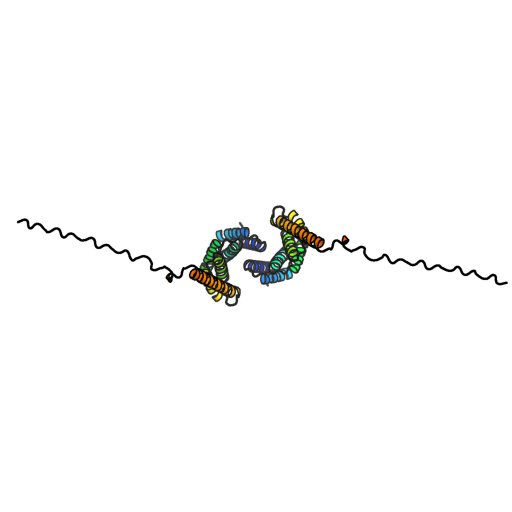.81 119 ILE B CA 1
ATOM 2133 C C . ILE B 1 119 ? -20.156 20.672 5.543 1 96.81 119 ILE B C 1
ATOM 2135 O O . ILE B 1 119 ? -20.75 21.094 6.531 1 96.81 119 ILE B O 1
ATOM 2139 N N . ALA B 1 120 ? -20.672 20.5 4.391 1 95.06 120 ALA B N 1
ATOM 2140 C CA . ALA B 1 120 ? -22.062 20.906 4.148 1 95.06 120 ALA B CA 1
ATOM 2141 C C . ALA B 1 120 ? -23.031 20.031 4.934 1 95.06 120 ALA B C 1
ATOM 2143 O O . ALA B 1 120 ? -24 20.516 5.492 1 95.06 120 ALA B O 1
ATOM 2144 N N . GLU B 1 121 ? -22.734 18.797 5.008 1 93.88 121 GLU B N 1
ATOM 2145 C CA . GLU B 1 121 ? -23.578 17.859 5.742 1 93.88 121 GLU B CA 1
ATOM 2146 C C . GLU B 1 121 ? -23.562 18.172 7.238 1 93.88 121 GLU B C 1
ATOM 2148 O O . GLU B 1 121 ? -24.609 18.078 7.898 1 93.88 121 GLU B O 1
ATOM 2153 N N . GLU B 1 122 ? -22.484 18.469 7.738 1 90.5 122 GLU B N 1
ATOM 2154 C CA . GLU B 1 122 ? -22.359 18.797 9.156 1 90.5 122 GLU B CA 1
ATOM 2155 C C . GLU B 1 122 ? -23.094 20.094 9.484 1 90.5 122 GLU B C 1
ATOM 2157 O O . GLU B 1 122 ? -23.688 20.234 10.562 1 90.5 122 GLU B O 1
ATOM 2162 N N . ALA B 1 123 ? -23.047 20.984 8.547 1 87.38 123 ALA B N 1
ATOM 2163 C CA . ALA B 1 123 ? -23.719 22.266 8.742 1 87.38 123 ALA B CA 1
ATOM 2164 C C . ALA B 1 123 ? -25.234 22.094 8.742 1 87.38 123 ALA B C 1
ATOM 2166 O O . ALA B 1 123 ? -25.938 22.703 9.555 1 87.38 123 ALA B O 1
ATOM 2167 N N . ILE B 1 124 ? -25.75 21.203 7.957 1 87 124 ILE B N 1
ATOM 2168 C CA . ILE B 1 124 ? -27.172 20.953 7.867 1 87 124 ILE B CA 1
ATOM 2169 C C . ILE B 1 124 ? -27.656 20.219 9.125 1 87 124 ILE B C 1
ATOM 2171 O O . ILE B 1 124 ? -28.703 20.547 9.68 1 87 124 ILE B O 1
ATOM 2175 N N . SER B 1 125 ? -26.938 19.375 9.625 1 82.81 125 SER B N 1
ATOM 2176 C CA . SER B 1 125 ? -27.312 18.609 10.812 1 82.81 125 SER B CA 1
ATOM 2177 C C . SER B 1 125 ? -27.359 19.5 12.047 1 82.81 125 SER B C 1
ATOM 2179 O O . SER B 1 125 ? -28.219 19.312 12.906 1 82.81 125 SER B O 1
ATOM 2181 N N . LEU B 1 126 ? -26.562 20.391 12.102 1 78.75 126 LEU B N 1
ATOM 2182 C CA . LEU B 1 126 ? -26.516 21.312 13.234 1 78.75 126 LEU B CA 1
ATOM 2183 C C . LEU B 1 126 ? -27.719 22.266 13.188 1 78.75 126 LEU B C 1
ATOM 2185 O O . LEU B 1 126 ? -28.266 22.625 14.234 1 78.75 126 LEU B O 1
ATOM 2189 N N . GLN B 1 127 ? -28.094 22.609 12.016 1 76.88 127 GLN B N 1
ATOM 2190 C CA . GLN B 1 127 ? -29.234 23.516 11.875 1 76.88 127 GLN B CA 1
ATOM 2191 C C . GLN B 1 127 ? -30.547 22.797 12.18 1 76.88 127 GLN B C 1
ATOM 2193 O O . GLN B 1 127 ? -31.453 23.375 12.75 1 76.88 127 GLN B O 1
ATOM 2198 N N . THR B 1 128 ? -30.578 21.516 11.914 1 71.88 128 THR B N 1
ATOM 2199 C CA . THR B 1 128 ? -31.812 20.781 12.148 1 71.88 128 THR B CA 1
ATOM 2200 C C . THR B 1 128 ? -31.969 20.438 13.625 1 71.88 128 THR B C 1
ATOM 2202 O O . THR B 1 128 ? -33.062 20.281 14.133 1 71.88 128 THR B O 1
ATOM 2205 N N . VAL B 1 129 ? -31 20.234 14.391 1 65.06 129 VAL B N 1
ATOM 2206 C CA . VAL B 1 129 ? -31.078 19.859 15.805 1 65.06 129 VAL B CA 1
ATOM 2207 C C . VAL B 1 129 ? -31.328 21.109 16.641 1 65.06 129 VAL B C 1
ATOM 2209 O O . VAL B 1 129 ? -31.688 21.016 17.828 1 65.06 129 VAL B O 1
ATOM 2212 N N . LEU B 1 130 ? -30.969 22.234 16.234 1 57.84 130 LEU B N 1
ATOM 2213 C CA . LEU B 1 130 ? -31.297 23.422 17.016 1 57.84 130 LEU B CA 1
ATOM 2214 C C . LEU B 1 130 ? -32.781 23.766 16.906 1 57.84 130 LEU B C 1
ATOM 2216 O O . LEU B 1 130 ? -33.312 23.938 15.797 1 57.84 130 LEU B O 1
ATOM 2220 N N . PRO B 1 131 ? -33.531 23.359 17.875 1 55.44 131 PRO B N 1
ATOM 2221 C CA . PRO B 1 131 ? -34.969 23.734 17.875 1 55.44 131 PRO B CA 1
ATOM 2222 C C . PRO B 1 131 ? -35.188 25.188 17.453 1 55.44 131 PRO B C 1
ATOM 2224 O O . PRO B 1 131 ? -34.344 26.047 17.719 1 55.44 131 PRO B O 1
ATOM 2227 N N . ASP B 1 132 ? -35.938 25.359 16.453 1 54.28 132 ASP B N 1
ATOM 2228 C CA . ASP B 1 132 ? -36.438 26.719 16.234 1 54.28 132 ASP B CA 1
ATOM 2229 C C . ASP B 1 132 ? -36.688 27.422 17.562 1 54.28 132 ASP B C 1
ATOM 2231 O O . ASP B 1 132 ? -37.562 27 18.344 1 54.28 132 ASP B O 1
ATOM 2235 N N . ALA B 1 133 ? -35.75 28.016 18.109 1 50.5 133 ALA B N 1
ATOM 2236 C CA . ALA B 1 133 ? -35.906 28.766 19.344 1 50.5 133 ALA B CA 1
ATOM 2237 C C . ALA B 1 133 ? -37.219 29.531 19.375 1 50.5 133 ALA B C 1
ATOM 2239 O O . ALA B 1 133 ? -37.594 30.141 20.391 1 50.5 133 ALA B O 1
ATOM 2240 N N . SER B 1 134 ? -37.844 29.672 18.234 1 50.44 134 SER B N 1
ATOM 2241 C CA . SER B 1 134 ? -39.094 30.422 18.25 1 50.44 134 SER B CA 1
ATOM 2242 C C . SER B 1 134 ? -40.219 29.641 18.938 1 50.44 134 SER B C 1
ATOM 2244 O O . SER B 1 134 ? -41.281 30.172 19.188 1 50.44 134 SER B O 1
ATOM 2246 N N . SER B 1 135 ? -40.062 28.312 19.016 1 48.25 135 SER B N 1
ATOM 2247 C CA . SER B 1 135 ? -41.219 27.609 19.594 1 48.25 135 SER B CA 1
ATOM 2248 C C . SER B 1 135 ? -41.125 27.578 21.125 1 48.25 135 SER B C 1
ATOM 2250 O O . SER B 1 135 ? -41.5 26.594 21.75 1 48.25 135 SER B O 1
ATOM 2252 N N . PHE B 1 136 ? -40.094 28.25 21.719 1 46.62 136 PHE B N 1
ATOM 2253 C CA . PHE B 1 136 ? -40.219 28.359 23.172 1 46.62 136 PHE B CA 1
ATOM 2254 C C . PHE B 1 136 ? -41.469 29.125 23.547 1 46.62 136 PHE B C 1
ATOM 2256 O O . PHE B 1 136 ? -41.688 30.25 23.109 1 46.62 136 PHE B O 1
ATOM 2263 N N . PRO B 1 137 ? -42.5 28.422 23.922 1 47.09 137 PRO B N 1
ATOM 2264 C CA . PRO B 1 137 ? -43.688 29.125 24.375 1 47.09 137 PRO B CA 1
ATOM 2265 C C . PRO B 1 137 ? -43.375 30.234 25.391 1 47.09 137 PRO B C 1
ATOM 2267 O O . PRO B 1 137 ? -42.531 30.062 26.25 1 47.09 137 PRO B O 1
ATOM 2270 N N . ALA B 1 138 ? -43.344 31.531 25.031 1 46.38 138 ALA B N 1
ATOM 2271 C CA . ALA B 1 138 ? -43.312 32.719 25.859 1 46.38 138 ALA B CA 1
ATOM 2272 C C . ALA B 1 138 ? -44.156 32.562 27.109 1 46.38 138 ALA B C 1
ATOM 2274 O O . ALA B 1 138 ? -45.219 33.156 27.234 1 46.38 138 ALA B O 1
ATOM 2275 N N . SER B 1 139 ? -44.281 31.312 27.688 1 43.06 139 SER B N 1
ATOM 2276 C CA . SER B 1 139 ? -45.219 31.156 28.781 1 43.06 139 SER B CA 1
ATOM 2277 C C . SER B 1 139 ? -44.844 32.031 29.969 1 43.06 139 SER B C 1
ATOM 2279 O O . SER B 1 139 ? -45.688 32.344 30.812 1 43.06 139 SER B O 1
ATOM 2281 N N . VAL B 1 140 ? -43.562 32.094 30.359 1 39.75 140 VAL B N 1
ATOM 2282 C CA . VAL B 1 140 ? -43.469 32 31.812 1 39.75 140 VAL B CA 1
ATOM 2283 C C . VAL B 1 140 ? -43.875 33.344 32.438 1 39.75 140 VAL B C 1
ATOM 2285 O O . VAL B 1 140 ? -44.094 33.438 33.656 1 39.75 140 VAL B O 1
ATOM 2288 N N . SER B 1 141 ? -43.375 34.469 31.953 1 40.31 141 SER B N 1
ATOM 2289 C CA . SER B 1 141 ? -42.781 35.312 33 1 40.31 141 SER B CA 1
ATOM 2290 C C . SER B 1 141 ? -43.844 36.062 33.781 1 40.31 141 SER B C 1
ATOM 2292 O O . SER B 1 141 ? -43.531 37.031 34.469 1 40.31 141 SER B O 1
ATOM 2294 N N . ASN B 1 142 ? -45.125 35.844 33.531 1 41.44 142 ASN B N 1
ATOM 2295 C CA . ASN B 1 142 ? -46 36.844 34.188 1 41.44 142 ASN B CA 1
ATOM 2296 C C . ASN B 1 142 ? -45.906 36.719 35.688 1 41.44 142 ASN B C 1
ATOM 2298 O O . ASN B 1 142 ? -46.656 35.938 36.312 1 41.44 142 ASN B O 1
ATOM 2302 N N . VAL B 1 143 ? -44.75 36.5 36.312 1 39.97 143 VAL B N 1
ATOM 2303 C CA . VAL B 1 143 ? -44.75 36.5 37.781 1 39.97 143 VAL B CA 1
ATOM 2304 C C . VAL B 1 143 ? -45.281 37.844 38.281 1 39.97 143 VAL B C 1
ATOM 2306 O O . VAL B 1 143 ? -44.688 38.906 38 1 39.97 143 VAL B O 1
ATOM 2309 N N . SER B 1 144 ? -46.594 38 38.625 1 42.44 144 SER B N 1
ATOM 2310 C CA . SER B 1 144 ? -47.312 39.094 39.281 1 42.44 144 SER B CA 1
ATOM 2311 C C . SER B 1 144 ? -46.594 39.5 40.562 1 42.44 144 SER B C 1
ATOM 2313 O O . SER B 1 144 ? -46.469 38.688 41.5 1 42.44 144 SER B O 1
ATOM 2315 N N . VAL B 1 145 ? -45.531 40.25 40.562 1 37.84 145 VAL B N 1
ATOM 2316 C CA . VAL B 1 145 ? -44.844 40.875 41.719 1 37.84 145 VAL B CA 1
ATOM 2317 C C . VAL B 1 145 ? -45.875 41.562 42.594 1 37.84 145 VAL B C 1
ATOM 2319 O O . VAL B 1 145 ? -46.594 42.5 42.156 1 37.84 145 VAL B O 1
ATOM 2322 N N . ALA B 1 146 ? -46.5 40.812 43.594 1 36.66 146 ALA B N 1
ATOM 2323 C CA . ALA B 1 146 ? -47.344 41.375 44.625 1 36.66 146 ALA B CA 1
ATOM 2324 C C . ALA B 1 146 ? -46.625 42.531 45.344 1 36.66 146 ALA B C 1
ATOM 2326 O O . ALA B 1 146 ? -45.5 42.375 45.812 1 36.66 146 ALA B O 1
ATOM 2327 N N . LYS B 1 147 ? -46.969 43.719 45.062 1 34.84 147 LYS B N 1
ATOM 2328 C CA . LYS B 1 147 ? -46.656 45.031 45.656 1 34.84 147 LYS B CA 1
ATOM 2329 C C . LYS B 1 147 ? -46.781 44.969 47.188 1 34.84 147 LYS B C 1
ATOM 2331 O O . LYS B 1 147 ? -47.906 44.812 47.688 1 34.84 147 LYS B O 1
ATOM 2336 N N . VAL B 1 148 ? -45.875 44.344 47.938 1 35.22 148 VAL B N 1
ATOM 2337 C CA . VAL B 1 148 ? -45.844 44.438 49.406 1 35.22 148 VAL B CA 1
ATOM 2338 C C . VAL B 1 148 ? -45.938 45.875 49.844 1 35.22 148 VAL B C 1
ATOM 2340 O O . VAL B 1 148 ? -45.219 46.75 49.375 1 35.22 148 VAL B O 1
ATOM 2343 N N . GLY B 1 149 ? -47.094 46.25 50.438 1 33.69 149 GLY B N 1
ATOM 2344 C CA . GLY B 1 149 ? -47.531 47.5 51.031 1 33.69 149 GLY B CA 1
ATOM 2345 C C . GLY B 1 149 ? -46.562 48.031 52.094 1 33.69 149 GLY B C 1
ATOM 2346 O O . GLY B 1 149 ? -46.25 47.344 53.062 1 33.69 149 GLY B O 1
ATOM 2347 N N . GLN B 1 150 ? -45.5 48.781 51.719 1 31.38 150 GLN B N 1
ATOM 2348 C CA . GLN B 1 150 ? -44.594 49.531 52.594 1 31.38 150 GLN B CA 1
ATOM 2349 C C . GLN B 1 150 ? -45.344 50.312 53.656 1 31.38 150 GLN B C 1
ATOM 2351 O O . GLN B 1 150 ? -46.125 51.219 53.312 1 31.38 150 GLN B O 1
ATOM 2356 N N . HIS B 1 151 ? -45.781 49.625 54.75 1 36.03 151 HIS B N 1
ATOM 2357 C CA . HIS B 1 151 ? -46.312 50.375 55.906 1 36.03 151 HIS B CA 1
ATOM 2358 C C . HIS B 1 151 ? -45.375 51.5 56.344 1 36.03 151 HIS B C 1
ATOM 2360 O O . HIS B 1 151 ? -44.188 51.219 56.594 1 36.03 151 HIS B O 1
ATOM 2366 N N . ARG B 1 152 ? -45.562 52.688 55.969 1 31.98 152 ARG B N 1
ATOM 2367 C CA . ARG B 1 152 ? -45 54 56.281 1 31.98 152 ARG B CA 1
ATOM 2368 C C . ARG B 1 152 ? -45.031 54.219 57.812 1 31.98 152 ARG B C 1
ATOM 2370 O O . ARG B 1 152 ? -46.094 54.406 58.406 1 31.98 152 ARG B O 1
ATOM 2377 N N . ARG B 1 153 ? -44.281 53.375 58.625 1 32.41 153 ARG B N 1
ATOM 2378 C CA . ARG B 1 153 ? -44.281 53.781 60.031 1 32.41 153 ARG B CA 1
ATOM 2379 C C . ARG B 1 153 ? -43.844 55.25 60.188 1 32.41 153 ARG B C 1
ATOM 2381 O O . ARG B 1 153 ? -42.938 55.688 59.469 1 32.41 153 ARG B O 1
ATOM 2388 N N . ASN B 1 154 ? -44.75 56 60.656 1 32.25 154 ASN B N 1
ATOM 2389 C CA . ASN B 1 154 ? -44.75 57.406 61.031 1 32.25 154 ASN B CA 1
ATOM 2390 C C . ASN B 1 154 ? -43.594 57.719 61.969 1 32.25 154 ASN B C 1
ATOM 2392 O O . ASN B 1 154 ? -43.344 57 62.969 1 32.25 154 ASN B O 1
ATOM 2396 N N . PRO B 1 155 ? -42.5 58.344 61.438 1 33.66 155 PRO B N 1
ATOM 2397 C CA . PRO B 1 155 ? -41.375 58.812 62.219 1 33.66 155 PRO B CA 1
ATOM 2398 C C . PRO B 1 155 ? -41.812 59.594 63.469 1 33.66 155 PRO B C 1
ATOM 2400 O O . PRO B 1 155 ? -42.719 60.406 63.406 1 33.66 155 PRO B O 1
ATOM 2403 N N . ILE B 1 156 ? -42.031 58.938 64.625 1 34.03 156 ILE B N 1
ATOM 2404 C CA . ILE B 1 156 ? -42.281 59.625 65.875 1 34.03 156 ILE B CA 1
ATOM 2405 C C . ILE B 1 156 ? -41.312 60.812 66 1 34.03 156 ILE B C 1
ATOM 2407 O O . ILE B 1 156 ? -40.094 60.656 65.812 1 34.03 156 ILE B O 1
ATOM 2411 N N . ASN B 1 157 ? -41.781 62.031 65.938 1 32.84 157 ASN B N 1
ATOM 2412 C CA . ASN B 1 157 ? -41.281 63.406 66.125 1 32.84 157 ASN B CA 1
ATOM 2413 C C . ASN B 1 157 ? -40.531 63.562 67.438 1 32.84 157 ASN B C 1
ATOM 2415 O O . ASN B 1 157 ? -41.188 63.656 68.5 1 32.84 157 ASN B O 1
ATOM 2419 N N . ARG B 1 158 ? -39.812 62.594 68 1 30.11 158 ARG B N 1
ATOM 2420 C CA . ARG B 1 158 ? -39.312 62.969 69.312 1 30.11 158 ARG B CA 1
ATOM 2421 C C . ARG B 1 158 ? -38.5 64.25 69.25 1 30.11 158 ARG B C 1
ATOM 2423 O O . ARG B 1 158 ? -37.562 64.375 68.5 1 30.11 158 ARG B O 1
ATOM 2430 N N . LYS B 1 159 ? -39.094 65.312 69.938 1 25.55 159 LYS B N 1
ATOM 2431 C CA . LYS B 1 159 ? -38.406 66.5 70.5 1 25.55 159 LYS B CA 1
ATOM 2432 C C . LYS B 1 159 ? -37.344 66 71.5 1 25.55 159 LYS B C 1
ATOM 2434 O O . LYS B 1 159 ? -37.562 65.062 72.25 1 25.5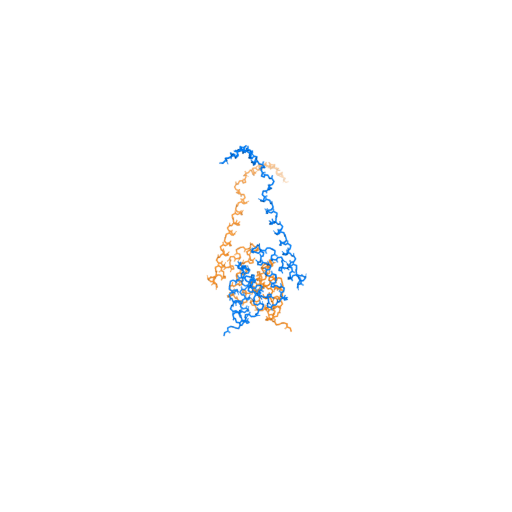5 159 LYS B O 1
#